Protein AF-A0A1A8KZ95-F1 (afdb_monomer)

Nearest PDB structures (foldseek):
  7ctp-assembly1_A  TM=8.670E-01  e=1.149E-12  Homo sapiens
  2rlo-assembly1_A  TM=6.764E-01  e=8.552E-06  Homo sapiens
  2x18-assembly1_A  TM=7.406E-01  e=5.792E-04  Homo sapiens
  6dlv-assembly1_f  TM=4.506E-01  e=4.126E-03  Homo sapiens
  2yf0-assembly1_A-2  TM=7.481E-01  e=2.961E-01  Homo sapiens

Radius of gyration: 21.59 Å; Cα contacts (8 Å, |Δi|>4): 259; chains: 1; bounding box: 51×49×50 Å

Foldseek 3Di:
DVVVVLCVLLVVLLVVLLVVLVVVVVCCVPDDPPDDDDPDDDDDDDDDQPAWLDWDFWFKDFPVVQPDGTATWIWTQTPVLKIFTANDPVCVVVPHHGPDIDQLAVKDKDFDPVVLVVVVCVLCVVPCPPPDDDGPCPPDDPQWTKMWIQDSPRGIMIITHRDPVSVVSVVVSNVVSHCCNHCVVVDDQPSSNVSSVSSVVVSCVVVVHD

Sequence (210 aa):
GLVEKTITSFSVFYRQQYSVTYLGHIRQEVEPKKEGRGLLLRHRPKYDADQVLYQGTVKVSCWDEQGKKCRERYVVLRKDYRVEIHDNMETFSHGAAAKLVLQPARGTVFTSEEESRAQLETNCAGILSGVKEDSFSVASSPDGFAVYLHLSYSGYTCFMFQKEEERDHFLSGLETCIRHCNLDPWKDPSHESQAYAQALHFYRQDKGCY

Structure (mmCIF, N/CA/C/O backbone):
data_AF-A0A1A8KZ95-F1
#
_entry.id   AF-A0A1A8KZ95-F1
#
loop_
_atom_site.group_PDB
_atom_site.id
_atom_site.type_symbol
_atom_site.label_atom_id
_atom_site.label_alt_id
_atom_site.label_comp_id
_atom_site.label_asym_id
_atom_site.label_entity_id
_atom_site.label_seq_id
_atom_site.pdbx_PDB_ins_code
_atom_site.Cartn_x
_atom_site.Cartn_y
_atom_site.Cartn_z
_atom_site.occupancy
_atom_site.B_iso_or_equiv
_atom_site.auth_seq_id
_atom_site.auth_comp_id
_atom_site.auth_asym_id
_atom_site.auth_atom_id
_atom_site.pdbx_PDB_model_num
ATOM 1 N N . GLY A 1 1 ? -8.891 11.166 -24.414 1.00 82.56 1 GLY A N 1
ATOM 2 C CA . GLY A 1 1 ? -8.984 12.021 -23.191 1.00 82.56 1 GLY A CA 1
ATOM 3 C C . GLY A 1 1 ? -7.609 12.352 -22.608 1.00 82.56 1 GLY A C 1
ATOM 4 O O . GLY A 1 1 ? -6.619 11.899 -23.167 1.00 82.56 1 GLY A O 1
ATOM 5 N N . LEU A 1 2 ? -7.507 13.125 -21.510 1.00 88.31 2 LEU A N 1
ATOM 6 C CA . LEU A 1 2 ? -6.209 13.441 -20.863 1.00 88.31 2 LEU A CA 1
ATOM 7 C C . LEU A 1 2 ? -5.454 12.164 -20.455 1.00 88.31 2 LEU A C 1
ATOM 9 O O . LEU A 1 2 ? -4.283 12.017 -20.779 1.00 88.31 2 LEU A O 1
ATOM 13 N N . VAL A 1 3 ? -6.160 11.209 -19.840 1.00 89.69 3 VAL A N 1
ATOM 14 C CA . VAL A 1 3 ? -5.620 9.897 -19.440 1.00 89.69 3 VAL A CA 1
ATOM 15 C C . VAL A 1 3 ? -5.019 9.148 -20.630 1.00 89.69 3 VAL A C 1
ATOM 17 O O . VAL A 1 3 ? -3.880 8.706 -20.583 1.00 89.69 3 VAL A O 1
ATOM 20 N N . GLU A 1 4 ? -5.757 9.061 -21.732 1.00 92.38 4 GLU A N 1
ATOM 21 C CA . GLU A 1 4 ? -5.323 8.375 -22.952 1.00 92.38 4 GLU A CA 1
ATOM 22 C C . GLU A 1 4 ? -4.088 9.027 -23.589 1.00 92.38 4 GLU A C 1
ATOM 24 O O . GLU A 1 4 ? -3.171 8.327 -24.016 1.00 92.38 4 GLU A O 1
ATOM 29 N N . LYS A 1 5 ? -4.015 10.366 -23.597 1.00 93.25 5 LYS A N 1
ATOM 30 C CA . LYS A 1 5 ? -2.827 11.099 -24.061 1.00 93.25 5 LYS A CA 1
ATOM 31 C C . LYS A 1 5 ? -1.612 10.800 -23.181 1.00 93.25 5 LYS A C 1
ATOM 33 O O . LYS A 1 5 ? -0.539 10.528 -23.713 1.00 93.25 5 LYS A O 1
ATOM 38 N N . THR A 1 6 ? -1.789 10.798 -21.858 1.00 92.69 6 THR A N 1
ATOM 39 C CA . THR A 1 6 ? -0.736 10.448 -20.893 1.00 92.69 6 THR A CA 1
ATOM 40 C C . THR A 1 6 ? -0.252 9.014 -21.093 1.00 92.69 6 THR A C 1
ATOM 42 O O . THR A 1 6 ? 0.951 8.791 -21.199 1.00 92.69 6 THR A O 1
ATOM 45 N N . ILE A 1 7 ? -1.169 8.049 -21.224 1.00 93.81 7 ILE A N 1
ATOM 46 C CA . ILE A 1 7 ? -0.834 6.639 -21.479 1.00 93.81 7 ILE A CA 1
ATOM 47 C C . ILE A 1 7 ? -0.095 6.493 -22.813 1.00 93.8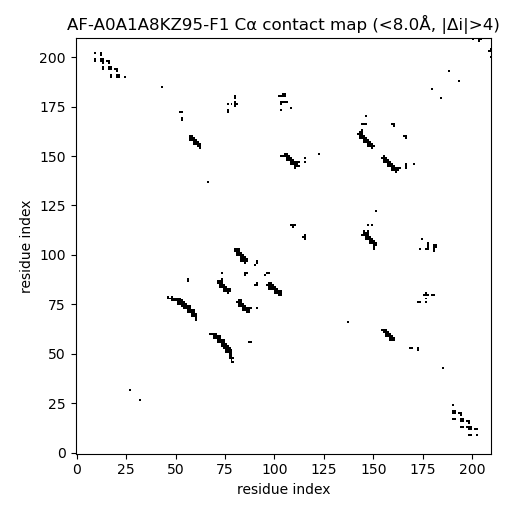1 7 ILE A C 1
ATOM 49 O O . ILE A 1 7 ? 0.927 5.815 -22.878 1.00 93.81 7 ILE A O 1
ATOM 53 N N . THR A 1 8 ? -0.566 7.161 -23.868 1.00 95.12 8 THR A N 1
ATOM 54 C CA . THR A 1 8 ? 0.065 7.107 -25.194 1.00 95.12 8 THR A CA 1
ATOM 55 C C . THR A 1 8 ? 1.481 7.679 -25.151 1.00 95.12 8 THR A C 1
ATOM 57 O O . THR A 1 8 ? 2.409 7.043 -25.648 1.00 95.12 8 THR A O 1
ATOM 60 N N . SER A 1 9 ? 1.676 8.829 -24.500 1.00 94.69 9 SER A N 1
ATOM 61 C CA . SER A 1 9 ? 2.998 9.443 -24.332 1.00 94.69 9 SER A CA 1
ATOM 62 C C . SER A 1 9 ? 3.940 8.557 -23.512 1.00 94.69 9 SER A C 1
ATOM 64 O O . SER A 1 9 ? 5.067 8.313 -23.938 1.00 94.69 9 SER A O 1
ATOM 66 N N . PHE A 1 10 ? 3.467 7.999 -22.394 1.00 96.50 10 PHE A N 1
ATOM 67 C CA . PHE A 1 10 ? 4.233 7.061 -21.571 1.00 96.50 10 PHE A CA 1
ATOM 68 C C . PHE A 1 10 ? 4.605 5.778 -22.333 1.00 96.50 10 PHE A C 1
ATOM 70 O O . PHE A 1 10 ? 5.716 5.265 -22.187 1.00 96.50 10 PHE A O 1
ATOM 77 N N . SER A 1 11 ? 3.709 5.273 -23.188 1.00 95.38 11 SER A N 1
ATOM 78 C CA . SER A 1 11 ? 3.917 4.017 -23.922 1.00 95.38 11 SER A CA 1
ATOM 79 C C . SER A 1 11 ? 5.157 4.033 -24.821 1.00 95.38 11 SER A C 1
ATOM 81 O O . SER A 1 11 ? 5.768 2.985 -25.029 1.00 95.38 11 SER A O 1
ATOM 83 N N . VAL A 1 12 ? 5.567 5.209 -25.313 1.00 95.94 12 VAL A N 1
ATOM 84 C CA . VAL A 1 12 ? 6.791 5.378 -26.110 1.00 95.94 12 VAL A CA 1
ATOM 85 C C . VAL A 1 12 ? 8.022 5.023 -25.277 1.00 95.94 12 VAL A C 1
ATOM 87 O O . VAL A 1 12 ? 8.826 4.192 -25.702 1.00 95.94 12 VAL A O 1
ATOM 90 N N . PHE A 1 13 ? 8.126 5.575 -24.064 1.00 96.38 13 PHE A N 1
ATOM 91 C CA . PHE A 1 13 ? 9.205 5.262 -23.125 1.00 96.38 13 PHE A CA 1
ATOM 92 C C . PHE A 1 13 ? 9.174 3.786 -22.727 1.00 96.38 13 PHE A C 1
ATOM 94 O O . PHE A 1 13 ? 10.208 3.121 -22.743 1.00 96.38 13 PHE A O 1
ATOM 101 N N . TYR A 1 14 ? 7.986 3.244 -22.439 1.00 96.81 14 TYR A N 1
ATOM 102 C CA . TYR A 1 14 ? 7.844 1.838 -22.062 1.00 96.81 14 TYR A CA 1
ATOM 103 C C . TYR A 1 14 ? 8.331 0.884 -23.155 1.00 96.81 14 TYR A C 1
ATOM 105 O O . TYR A 1 14 ? 9.132 -0.000 -22.872 1.00 96.81 14 TYR A O 1
ATOM 113 N N . ARG A 1 15 ? 7.919 1.079 -24.414 1.00 95.31 15 ARG A N 1
ATOM 114 C CA . ARG A 1 15 ? 8.344 0.224 -25.541 1.00 95.31 15 ARG A CA 1
ATOM 115 C C . ARG A 1 15 ? 9.860 0.243 -25.751 1.00 95.31 15 ARG A C 1
ATOM 117 O O . ARG A 1 15 ? 10.453 -0.797 -26.043 1.00 95.31 15 ARG A O 1
ATOM 124 N N . GLN A 1 16 ? 10.487 1.407 -25.577 1.00 95.12 16 GLN A N 1
ATOM 125 C CA . GLN A 1 16 ? 11.943 1.542 -25.652 1.00 95.12 16 GLN A CA 1
ATOM 126 C C . GLN A 1 16 ? 12.631 0.765 -24.519 1.00 95.12 16 GLN A C 1
ATOM 128 O O . GLN A 1 16 ? 13.501 -0.062 -24.790 1.00 95.12 16 GLN A O 1
ATOM 133 N N . GLN A 1 17 ? 12.203 0.962 -23.267 1.00 96.25 17 GLN A N 1
ATOM 134 C CA . GLN A 1 17 ? 12.810 0.288 -22.111 1.00 96.25 17 GLN A CA 1
ATOM 135 C C . GLN A 1 17 ? 12.509 -1.213 -22.061 1.00 96.25 17 GLN A C 1
ATOM 137 O O . GLN A 1 17 ? 13.342 -1.991 -21.598 1.00 96.25 17 GLN A O 1
ATOM 142 N N . TYR A 1 18 ? 11.366 -1.650 -22.595 1.00 96.06 18 TYR A N 1
ATOM 143 C CA . TYR A 1 18 ? 11.025 -3.068 -22.703 1.00 96.06 18 TYR A CA 1
ATOM 144 C C . TYR A 1 18 ? 12.082 -3.828 -23.501 1.00 96.06 18 TYR A C 1
ATOM 146 O O . TYR A 1 18 ? 12.581 -4.855 -23.056 1.00 96.06 18 TYR A O 1
ATOM 154 N N . SER A 1 19 ? 12.487 -3.289 -24.653 1.00 93.81 19 SER A N 1
ATOM 155 C CA . SER A 1 19 ? 13.490 -3.930 -25.512 1.00 93.81 19 SER A CA 1
ATOM 156 C C . SER A 1 19 ? 14.854 -4.041 -24.816 1.00 93.81 19 SER A C 1
ATOM 158 O O . SER A 1 19 ? 15.516 -5.074 -24.901 1.00 93.81 19 SER A O 1
ATOM 160 N N . VAL A 1 20 ? 15.259 -2.991 -24.091 1.00 94.50 20 VAL A N 1
ATOM 161 C CA . VAL A 1 20 ? 16.539 -2.933 -23.363 1.00 94.50 20 VAL A CA 1
ATOM 162 C C . VAL A 1 20 ? 16.567 -3.933 -22.207 1.00 94.50 20 VAL A C 1
ATOM 164 O O . VAL A 1 20 ? 17.503 -4.725 -22.088 1.00 94.50 20 VAL A O 1
ATOM 167 N N . THR A 1 21 ? 15.533 -3.922 -21.370 1.00 94.06 21 THR A N 1
ATOM 168 C CA . THR A 1 21 ? 15.426 -4.811 -20.204 1.00 94.06 21 THR A CA 1
ATOM 169 C C . THR A 1 21 ? 15.236 -6.266 -20.608 1.00 94.06 21 THR A C 1
ATOM 171 O O . THR A 1 21 ? 15.843 -7.139 -19.994 1.00 94.06 21 THR A O 1
ATOM 174 N N . TYR A 1 22 ? 14.481 -6.543 -21.674 1.00 94.00 22 TYR A N 1
ATOM 175 C CA . TYR A 1 22 ? 14.324 -7.892 -22.212 1.00 94.00 22 TYR A CA 1
ATOM 176 C C . TYR A 1 22 ? 15.651 -8.462 -22.729 1.00 94.00 22 TYR A C 1
ATOM 178 O O . TYR A 1 22 ? 16.014 -9.588 -22.395 1.00 94.00 22 TYR A O 1
ATOM 186 N N . LEU A 1 23 ? 16.434 -7.672 -23.474 1.00 92.81 23 LEU A N 1
ATOM 187 C CA . LEU A 1 23 ? 17.771 -8.093 -23.900 1.00 92.81 23 LEU A CA 1
ATOM 188 C C . LEU A 1 23 ? 18.700 -8.329 -22.698 1.00 92.81 23 LEU A C 1
ATOM 190 O O . LEU A 1 23 ? 19.461 -9.295 -22.689 1.00 92.81 23 LEU A O 1
ATOM 194 N N . GLY A 1 24 ? 18.639 -7.458 -21.686 1.00 90.25 24 GLY A N 1
ATOM 195 C CA . GLY A 1 24 ? 19.382 -7.624 -20.436 1.00 90.25 24 GLY A CA 1
ATOM 196 C C . GLY A 1 24 ? 19.008 -8.910 -19.698 1.00 90.25 24 GLY A C 1
ATOM 197 O O . GLY A 1 24 ? 19.893 -9.635 -19.250 1.00 90.25 24 GLY A O 1
ATOM 198 N N . HIS A 1 25 ? 17.716 -9.229 -19.644 1.00 90.12 25 HIS A N 1
ATOM 199 C CA . HIS A 1 25 ? 17.197 -10.465 -19.070 1.00 90.12 25 HIS A CA 1
ATOM 200 C C . HIS A 1 25 ? 17.727 -11.702 -19.808 1.00 90.12 25 HIS A C 1
ATOM 202 O O . HIS A 1 25 ? 18.318 -12.564 -19.162 1.00 90.12 25 HIS A O 1
ATOM 208 N N . ILE A 1 26 ? 17.651 -11.742 -21.146 1.00 91.06 26 ILE A N 1
ATOM 209 C CA . ILE A 1 26 ? 18.223 -12.842 -21.947 1.00 91.06 26 ILE A CA 1
ATOM 210 C C . ILE A 1 26 ? 19.722 -13.000 -21.669 1.00 91.06 26 ILE A C 1
ATOM 212 O O . ILE A 1 26 ? 20.205 -14.113 -21.470 1.00 91.06 26 ILE A O 1
ATOM 216 N N . ARG A 1 27 ? 20.482 -11.897 -21.623 1.00 88.12 27 ARG A N 1
ATOM 217 C CA . ARG A 1 27 ? 21.921 -11.957 -21.317 1.00 88.12 27 ARG A CA 1
ATOM 218 C C . ARG A 1 27 ? 22.189 -12.561 -19.940 1.00 88.12 27 ARG A C 1
ATOM 220 O O . ARG A 1 27 ? 23.088 -13.381 -19.826 1.00 88.12 27 ARG A O 1
ATOM 227 N N . GLN A 1 28 ? 21.410 -12.204 -18.919 1.00 85.19 28 GLN A N 1
ATOM 228 C CA . GLN A 1 28 ? 21.550 -12.772 -17.572 1.00 85.19 28 GLN A CA 1
ATOM 229 C C . GLN A 1 28 ? 21.188 -14.262 -17.490 1.00 85.19 28 GLN A C 1
ATOM 231 O O . GLN A 1 28 ? 21.688 -14.950 -16.600 1.00 85.19 28 GLN A O 1
ATOM 236 N N . GLU A 1 29 ? 20.310 -14.751 -18.367 1.00 84.50 29 GLU A N 1
ATOM 237 C CA . GLU A 1 29 ? 19.972 -16.176 -18.450 1.00 84.50 29 GLU A CA 1
ATOM 238 C C . GLU A 1 29 ? 21.041 -16.993 -19.185 1.00 84.50 29 GLU A C 1
ATOM 240 O O . GLU A 1 29 ? 21.303 -18.136 -18.811 1.00 84.50 29 GLU A O 1
ATOM 245 N N . VAL A 1 30 ? 21.659 -16.414 -20.219 1.00 86.19 30 VAL A N 1
ATOM 246 C CA . VAL A 1 30 ? 22.630 -17.101 -21.087 1.00 86.19 30 VAL A CA 1
ATOM 247 C C . VAL A 1 30 ? 24.062 -17.002 -20.553 1.00 86.19 30 VAL A C 1
ATOM 249 O O . VAL A 1 30 ? 24.839 -17.949 -20.687 1.00 86.19 30 VAL A O 1
ATOM 252 N N . GLU A 1 31 ? 24.441 -15.872 -19.956 1.00 83.25 31 GLU A N 1
ATOM 253 C CA . GLU A 1 31 ? 25.777 -15.671 -19.397 1.00 83.25 31 GLU A CA 1
ATOM 254 C C . GLU A 1 31 ? 25.876 -16.235 -17.968 1.00 83.25 31 GLU A C 1
ATOM 256 O O . GLU A 1 31 ? 24.951 -16.093 -17.164 1.00 83.25 31 GLU A O 1
ATOM 261 N N . PRO A 1 32 ? 27.015 -16.844 -17.587 1.00 70.25 32 PRO A N 1
ATOM 262 C CA . PRO A 1 32 ? 27.217 -17.295 -16.218 1.00 70.25 32 PRO A CA 1
ATOM 263 C C . PRO A 1 32 ? 27.155 -16.100 -15.258 1.00 70.25 32 PRO A C 1
ATOM 265 O O . PRO A 1 32 ? 27.909 -15.134 -15.402 1.00 70.25 32 PRO A O 1
ATOM 268 N N . 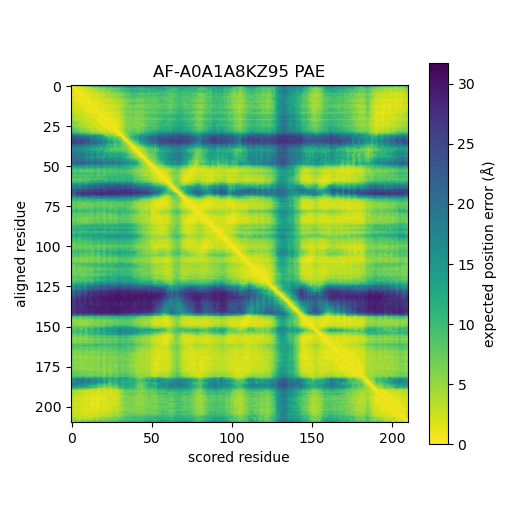LYS A 1 33 ? 26.264 -16.171 -14.256 1.00 66.44 33 LYS A N 1
ATOM 269 C CA . LYS A 1 33 ? 26.122 -15.127 -13.229 1.00 66.44 33 LYS A CA 1
ATOM 270 C C . LYS A 1 33 ? 27.481 -14.846 -12.582 1.00 66.44 33 LYS A C 1
ATOM 272 O O . LYS A 1 33 ? 28.052 -15.714 -11.926 1.00 66.44 33 LYS A O 1
ATOM 277 N N . LYS A 1 34 ? 27.985 -13.620 -12.767 1.00 61.09 34 LYS A N 1
ATOM 278 C CA . LYS A 1 34 ? 29.237 -13.140 -12.152 1.00 61.09 34 LYS A CA 1
ATOM 279 C C . LYS A 1 34 ? 29.107 -12.952 -10.638 1.00 61.09 34 LYS A C 1
ATOM 281 O O . LYS A 1 34 ? 30.107 -12.987 -9.929 1.00 61.09 34 LYS A O 1
ATOM 286 N N . GLU A 1 35 ? 27.885 -12.763 -10.146 1.00 65.00 35 GLU A N 1
ATOM 287 C CA . GLU A 1 35 ? 27.577 -12.689 -8.720 1.00 65.00 35 GLU A CA 1
ATOM 288 C C . GLU A 1 35 ? 27.554 -14.098 -8.120 1.0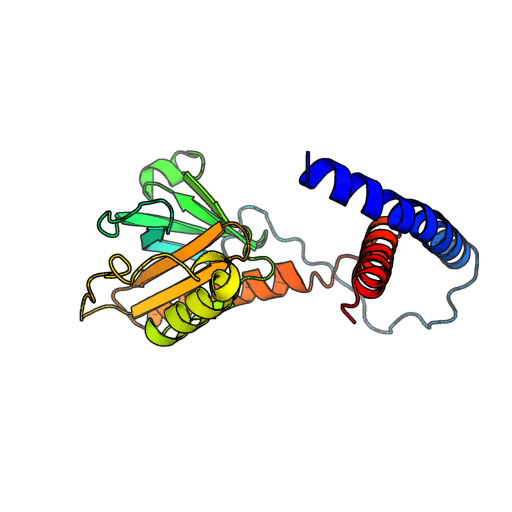0 65.00 35 GLU A C 1
ATOM 290 O O . GLU A 1 35 ? 26.787 -14.967 -8.543 1.00 65.00 35 GLU A O 1
ATOM 295 N N . GLY A 1 36 ? 28.423 -14.332 -7.134 1.00 61.50 36 GLY A N 1
ATOM 296 C CA . GLY A 1 36 ? 28.479 -15.597 -6.410 1.00 61.50 36 GLY A CA 1
ATOM 297 C C . GLY A 1 36 ? 27.121 -15.950 -5.799 1.00 61.50 36 GLY A C 1
ATOM 298 O O . GLY A 1 36 ? 26.392 -15.084 -5.313 1.00 61.50 36 GLY A O 1
ATOM 299 N N . ARG A 1 37 ? 26.768 -17.241 -5.803 1.00 68.44 37 ARG A N 1
ATOM 300 C CA . ARG A 1 37 ? 25.591 -17.714 -5.065 1.00 68.44 37 ARG A CA 1
ATOM 301 C C . ARG A 1 37 ? 25.786 -17.391 -3.583 1.00 68.44 37 ARG A C 1
ATOM 303 O O . ARG A 1 37 ? 26.807 -17.755 -3.007 1.00 68.44 37 ARG A O 1
ATOM 310 N N . GLY A 1 38 ? 24.812 -16.708 -2.980 1.00 70.75 38 GLY A N 1
ATOM 311 C CA . GLY A 1 38 ? 24.810 -16.472 -1.538 1.00 70.75 38 GLY A CA 1
ATOM 312 C C . GLY A 1 38 ? 24.918 -17.793 -0.771 1.00 70.75 38 GLY A C 1
ATOM 313 O O . GLY A 1 38 ? 24.371 -18.807 -1.199 1.00 70.75 38 GLY A O 1
ATOM 314 N N . LEU A 1 39 ? 25.630 -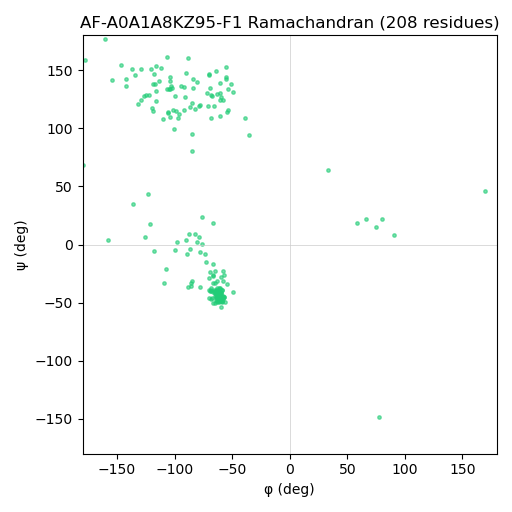17.780 0.358 1.00 81.06 39 LEU A N 1
ATOM 315 C CA . LEU A 1 39 ? 25.870 -18.978 1.176 1.00 81.06 39 LEU A CA 1
ATOM 316 C C . LEU A 1 39 ? 24.624 -19.438 1.953 1.00 81.06 39 LEU A C 1
ATOM 318 O O . LEU A 1 39 ? 24.585 -20.558 2.452 1.00 81.06 39 LEU A O 1
ATOM 322 N N . LEU A 1 40 ? 23.609 -18.576 2.060 1.00 83.81 40 LEU A N 1
ATOM 323 C CA . LEU A 1 40 ? 22.354 -18.867 2.746 1.00 83.81 40 LEU A CA 1
ATOM 324 C C . LEU A 1 40 ? 21.300 -19.380 1.766 1.00 83.81 40 LEU A C 1
ATOM 326 O O . LEU A 1 40 ? 21.083 -18.805 0.696 1.00 83.81 40 LEU A O 1
ATOM 330 N N . LEU A 1 41 ? 20.588 -20.429 2.175 1.00 80.69 41 LEU A N 1
ATOM 331 C CA . LEU A 1 41 ? 19.421 -20.916 1.452 1.00 80.69 41 LEU A CA 1
ATOM 332 C C . LEU A 1 41 ? 18.292 -19.886 1.542 1.00 80.69 41 LEU A C 1
ATOM 334 O O . LEU A 1 41 ? 17.901 -19.459 2.628 1.00 80.69 41 LEU A O 1
ATOM 338 N N . ARG A 1 42 ? 17.738 -19.504 0.390 1.00 76.25 42 ARG A N 1
ATOM 339 C CA . ARG A 1 42 ? 16.529 -18.680 0.327 1.00 76.25 42 ARG A CA 1
ATOM 340 C C . ARG A 1 42 ? 15.314 -19.587 0.495 1.00 76.25 42 ARG A C 1
ATOM 342 O O . ARG A 1 42 ? 15.062 -20.438 -0.353 1.00 76.25 42 ARG A O 1
ATOM 349 N N . HIS A 1 43 ? 14.555 -19.394 1.569 1.00 74.69 43 HIS A N 1
ATOM 350 C CA . HIS A 1 43 ? 13.280 -20.075 1.780 1.00 74.69 43 HIS A CA 1
ATOM 351 C C . HIS A 1 43 ? 12.140 -19.068 1.658 1.00 74.69 43 HIS A C 1
ATOM 353 O O . HIS A 1 43 ? 11.944 -18.248 2.555 1.00 74.69 43 HIS A O 1
ATOM 359 N N . ARG A 1 44 ? 11.372 -19.150 0.564 1.00 71.88 44 ARG A N 1
ATOM 360 C CA . ARG A 1 44 ? 10.134 -18.379 0.432 1.00 71.88 44 ARG A CA 1
ATOM 361 C C . ARG A 1 44 ? 9.097 -18.966 1.395 1.00 71.88 44 ARG A C 1
ATOM 363 O O . ARG A 1 44 ? 8.747 -20.138 1.240 1.00 71.88 44 ARG A O 1
ATOM 370 N N . PRO A 1 45 ? 8.590 -18.195 2.367 1.00 72.12 45 PRO A N 1
ATOM 371 C CA . PRO A 1 45 ? 7.544 -18.679 3.249 1.00 72.12 45 PRO A CA 1
ATOM 372 C C . PRO A 1 45 ? 6.301 -19.038 2.429 1.00 72.12 45 PRO A C 1
ATOM 374 O O . PRO A 1 45 ? 5.841 -18.244 1.607 1.00 72.12 45 PRO A O 1
ATOM 377 N N . LYS A 1 46 ? 5.755 -20.236 2.647 1.00 71.56 46 LYS A N 1
ATOM 378 C CA . LYS A 1 46 ? 4.423 -20.596 2.159 1.00 71.56 46 LYS A CA 1
ATOM 379 C C . LYS A 1 46 ? 3.426 -20.103 3.198 1.00 71.56 46 LYS A C 1
ATOM 381 O O . LYS A 1 46 ? 3.238 -20.755 4.220 1.00 71.56 46 LYS A O 1
ATOM 386 N N . TYR A 1 47 ? 2.876 -18.915 2.985 1.00 70.62 47 TYR A N 1
ATOM 387 C CA . TYR A 1 47 ? 1.757 -18.446 3.792 1.00 70.62 47 TYR A CA 1
ATOM 388 C C . TYR A 1 47 ? 0.471 -19.016 3.214 1.00 70.62 47 TYR A C 1
ATOM 390 O O . TYR A 1 47 ? 0.280 -18.993 1.998 1.00 70.62 47 TYR A O 1
ATOM 398 N N . ASP A 1 48 ? -0.385 -19.530 4.088 1.00 73.69 48 ASP A N 1
ATOM 399 C CA . ASP A 1 48 ? -1.757 -19.816 3.707 1.00 73.69 48 ASP A CA 1
ATOM 400 C C . ASP A 1 48 ? -2.485 -18.483 3.483 1.00 73.69 48 ASP A C 1
ATOM 402 O O . ASP A 1 48 ? -2.316 -17.549 4.275 1.00 73.69 48 ASP A O 1
ATOM 406 N N . ALA A 1 49 ? -3.253 -18.370 2.399 1.00 65.75 49 ALA A N 1
ATOM 407 C CA . ALA A 1 49 ? -3.976 -17.139 2.066 1.00 65.75 49 ALA A CA 1
ATOM 408 C C . ALA A 1 49 ? -5.062 -16.818 3.109 1.00 65.75 49 ALA A C 1
ATOM 410 O O . ALA A 1 49 ? -5.440 -15.659 3.292 1.00 65.75 49 ALA A O 1
ATOM 411 N N . ASP A 1 50 ? -5.508 -17.843 3.835 1.00 73.50 50 ASP A N 1
ATOM 412 C CA . ASP A 1 50 ? -6.470 -17.725 4.926 1.00 73.50 50 ASP A CA 1
ATOM 413 C C . ASP A 1 50 ? -5.823 -17.400 6.275 1.00 73.50 50 ASP A C 1
ATOM 415 O O . ASP A 1 50 ? -6.524 -17.163 7.258 1.00 73.50 50 ASP A O 1
ATOM 419 N N . GLN A 1 51 ? -4.488 -17.331 6.348 1.00 85.25 51 GLN A N 1
ATOM 420 C CA . GLN A 1 51 ? -3.831 -16.904 7.573 1.00 85.25 51 GLN A CA 1
ATOM 421 C C . GLN A 1 51 ? -4.035 -15.400 7.790 1.00 85.25 51 GLN A C 1
ATOM 423 O O . GLN A 1 51 ? -3.772 -14.567 6.920 1.00 85.25 51 GLN A O 1
ATOM 428 N N . VAL A 1 52 ? -4.458 -15.056 9.000 1.00 91.00 52 VAL A N 1
ATOM 429 C CA . VAL A 1 52 ? -4.784 -13.691 9.408 1.00 91.00 52 VAL A CA 1
ATOM 430 C C . VAL A 1 52 ? -3.650 -13.113 10.262 1.00 91.00 52 VAL A C 1
ATOM 432 O O . VAL A 1 52 ? -3.101 -13.796 11.126 1.00 91.00 52 VAL A O 1
ATOM 435 N N . LEU A 1 53 ? -3.275 -11.861 9.996 1.00 91.19 53 LEU A N 1
ATOM 436 C CA . LEU A 1 53 ? -2.346 -11.056 10.799 1.00 91.19 53 LEU A CA 1
ATOM 437 C C . LEU A 1 53 ? -3.067 -10.336 11.942 1.00 91.19 53 LEU A C 1
ATOM 439 O O . LEU A 1 53 ? -2.508 -10.183 13.019 1.00 91.19 53 LEU A O 1
ATOM 443 N N . TYR A 1 54 ? -4.302 -9.905 11.697 1.00 94.94 54 TYR A N 1
ATOM 444 C CA . TYR A 1 54 ? -5.171 -9.250 12.669 1.00 94.94 54 TYR A CA 1
ATOM 445 C C . TYR A 1 54 ? -6.631 -9.464 12.271 1.00 94.94 54 TYR A C 1
ATOM 447 O O . TYR A 1 54 ? -6.960 -9.372 11.090 1.00 94.94 54 TYR A O 1
ATOM 455 N N . GLN A 1 55 ? -7.513 -9.675 13.243 1.00 95.06 55 GLN A N 1
ATOM 456 C CA . GLN A 1 55 ? -8.957 -9.585 13.041 1.00 95.06 55 GLN A CA 1
ATOM 457 C C . GLN A 1 55 ? -9.622 -8.968 14.265 1.00 95.06 55 GLN A C 1
ATOM 459 O O . GLN A 1 55 ? -9.234 -9.265 15.396 1.00 95.06 55 GLN A O 1
ATOM 464 N N . GLY A 1 56 ? -10.637 -8.139 14.049 1.00 94.56 56 GLY A N 1
ATOM 465 C CA . GLY A 1 56 ? -11.347 -7.496 15.146 1.00 94.56 56 GLY A CA 1
ATOM 466 C C . GLY A 1 56 ? -12.509 -6.634 14.685 1.00 94.56 56 GLY A C 1
ATOM 467 O O . GLY A 1 56 ? -12.573 -6.198 13.535 1.00 94.56 56 GLY A O 1
ATOM 468 N N . THR A 1 57 ? -13.431 -6.383 15.608 1.00 94.25 57 THR A N 1
ATOM 469 C CA . THR A 1 57 ? -14.523 -5.436 15.402 1.00 94.25 57 THR A CA 1
ATOM 470 C C . THR A 1 57 ? -14.044 -4.038 15.782 1.00 94.25 57 THR A C 1
ATOM 472 O O . THR A 1 57 ? -13.656 -3.801 16.922 1.00 94.25 57 THR A O 1
ATOM 475 N N . VAL A 1 58 ? -14.043 -3.117 14.819 1.00 92.56 58 VAL A N 1
ATOM 476 C CA . VAL A 1 58 ? -13.457 -1.775 14.943 1.00 92.56 58 VAL A CA 1
ATOM 477 C C . VAL A 1 58 ? -14.436 -0.744 14.391 1.00 92.56 58 VAL A C 1
ATOM 479 O O . VAL A 1 58 ? -15.160 -1.008 13.427 1.00 92.56 58 VAL A O 1
ATOM 482 N N . LYS A 1 59 ? -14.472 0.459 14.973 1.00 91.38 59 LYS A N 1
ATOM 483 C CA . LYS A 1 59 ? -15.237 1.568 14.389 1.00 91.38 59 LYS A CA 1
ATOM 484 C C . LYS A 1 59 ? -14.444 2.166 13.232 1.00 91.38 59 LYS A C 1
ATOM 486 O O . LYS A 1 59 ? -13.351 2.679 13.439 1.00 91.38 59 LYS A O 1
ATOM 491 N N . VAL A 1 60 ? -15.005 2.126 12.030 1.00 89.19 60 VAL A N 1
ATOM 492 C CA . VAL A 1 60 ? -14.360 2.592 10.799 1.00 89.19 60 VAL A CA 1
ATOM 493 C C . VAL A 1 60 ? -15.135 3.762 10.203 1.00 89.19 60 VAL A C 1
ATOM 495 O O . VAL A 1 60 ? -16.371 3.744 10.145 1.00 89.19 60 VAL A O 1
ATOM 498 N N . SER A 1 61 ? -14.405 4.766 9.727 1.00 85.94 61 SER A N 1
ATOM 499 C CA . SER A 1 61 ? -14.916 5.815 8.845 1.00 85.94 61 SER A CA 1
ATOM 500 C C . SER A 1 61 ? -14.050 5.916 7.589 1.00 85.94 61 SER A C 1
ATOM 502 O O . SER A 1 61 ? -12.825 6.016 7.649 1.00 85.94 61 SER A O 1
ATOM 504 N N . CYS A 1 62 ? -14.698 5.858 6.427 1.00 77.00 62 CYS A N 1
ATOM 505 C CA . CYS A 1 62 ? -14.049 6.021 5.129 1.00 77.00 62 CYS A CA 1
ATOM 506 C C . CYS A 1 62 ? -14.363 7.412 4.579 1.00 77.00 62 CYS A C 1
ATOM 508 O O . CYS A 1 62 ? -15.487 7.892 4.734 1.00 77.00 62 CYS A O 1
ATOM 510 N N . TRP A 1 63 ? -13.399 8.021 3.888 1.00 66.25 63 TRP A N 1
ATOM 511 C CA . TRP A 1 63 ? -13.559 9.321 3.228 1.00 66.25 63 TRP A CA 1
ATOM 512 C C . TRP A 1 63 ? -14.826 9.429 2.355 1.00 66.25 63 TRP A C 1
ATOM 514 O O . TRP A 1 63 ? -15.529 10.434 2.407 1.00 66.25 63 TRP A O 1
ATOM 524 N N . ASP A 1 64 ? -15.164 8.368 1.614 1.00 60.03 64 ASP A N 1
ATOM 525 C CA . ASP A 1 64 ? -16.338 8.310 0.724 1.00 60.03 64 ASP A CA 1
ATOM 526 C C . ASP A 1 64 ? -17.690 8.350 1.472 1.00 60.03 64 ASP A C 1
ATOM 528 O O . ASP A 1 64 ? -18.729 8.667 0.901 1.00 60.03 64 ASP A O 1
ATOM 532 N N . GLU A 1 65 ? -17.718 8.084 2.786 1.00 60.12 65 GLU A N 1
ATOM 533 C CA . GLU A 1 65 ? -18.967 8.118 3.563 1.00 60.12 65 GLU A CA 1
ATOM 534 C C . GLU A 1 65 ? -19.383 9.542 4.016 1.00 60.12 65 GLU A C 1
ATOM 536 O O . GLU A 1 65 ? -20.351 9.669 4.771 1.00 60.12 65 GLU A O 1
ATOM 541 N N . GLN A 1 66 ? -18.703 10.594 3.524 1.00 50.72 66 GLN A N 1
ATOM 542 C CA . GLN A 1 66 ? -19.134 12.005 3.427 1.00 50.72 66 GLN A CA 1
ATOM 543 C C . GLN A 1 66 ? -20.061 12.474 4.573 1.00 50.72 66 GLN A C 1
ATOM 545 O O . GLN A 1 66 ? -21.237 12.781 4.378 1.00 50.72 66 GLN A O 1
ATOM 550 N N . GLY A 1 67 ? -19.538 12.486 5.806 1.00 51.88 67 GLY A N 1
ATOM 551 C CA . GLY A 1 67 ? -20.247 13.002 6.988 1.00 51.88 67 GLY A CA 1
ATOM 552 C C . GLY A 1 67 ? -21.089 11.988 7.780 1.00 51.88 67 GLY A C 1
ATOM 553 O O . GLY A 1 67 ? -21.809 12.381 8.700 1.00 51.88 67 GLY A O 1
ATOM 554 N N . LYS A 1 68 ? -21.023 10.683 7.482 1.00 56.12 68 LYS A N 1
ATOM 555 C CA . LYS A 1 68 ? -21.673 9.644 8.305 1.00 56.12 68 LYS A CA 1
ATOM 556 C C . LYS A 1 68 ? -20.841 9.274 9.539 1.00 56.12 68 LYS A C 1
ATOM 558 O O . LYS A 1 68 ? -19.625 9.128 9.474 1.00 56.12 68 LYS A O 1
ATOM 563 N N . LYS A 1 69 ? -21.544 9.070 10.663 1.00 66.75 69 LYS A N 1
ATOM 564 C CA . LYS A 1 69 ? -21.005 8.549 11.934 1.00 66.75 69 LYS A CA 1
ATOM 565 C C . LYS A 1 69 ? -20.208 7.261 11.695 1.00 66.75 69 LYS A C 1
ATOM 567 O O . LYS A 1 69 ? -20.678 6.397 10.953 1.00 66.75 69 LYS A O 1
ATOM 572 N N . CYS A 1 70 ? -19.059 7.128 12.363 1.00 73.94 70 CYS A N 1
ATOM 573 C CA . CYS A 1 70 ? -18.225 5.927 12.323 1.00 73.94 70 CYS A CA 1
ATOM 574 C C . CYS A 1 70 ? -19.066 4.673 12.574 1.00 73.94 70 CYS A C 1
ATOM 576 O O . CYS A 1 70 ? -19.861 4.626 13.519 1.00 73.94 70 CYS A O 1
ATOM 578 N N . ARG A 1 71 ? -18.900 3.669 11.714 1.00 86.12 71 ARG A N 1
ATOM 579 C CA . ARG A 1 71 ? -19.674 2.428 11.763 1.00 86.12 71 ARG A CA 1
ATOM 580 C C . ARG A 1 71 ? -18.822 1.323 12.341 1.00 86.12 71 ARG A C 1
ATOM 582 O O . ARG A 1 71 ? -17.643 1.223 12.028 1.00 86.12 71 ARG A O 1
ATOM 589 N N . GLU A 1 72 ? -19.432 0.482 13.153 1.00 90.94 72 GLU A N 1
ATOM 590 C CA . GLU A 1 72 ? -18.794 -0.747 13.595 1.00 90.94 72 GLU A CA 1
ATOM 591 C C . GLU A 1 72 ? -18.661 -1.704 12.403 1.00 90.94 72 GLU A C 1
ATOM 593 O O . GLU A 1 72 ? -19.611 -1.890 11.640 1.00 90.94 72 GLU A O 1
ATOM 598 N N . ARG A 1 73 ? -17.449 -2.218 12.189 1.00 93.31 73 ARG A N 1
ATOM 599 C CA . ARG A 1 73 ? -17.069 -3.085 11.070 1.00 93.31 73 ARG A CA 1
ATOM 600 C C . ARG A 1 73 ? -16.194 -4.211 11.577 1.00 93.31 73 ARG A C 1
ATOM 602 O O . ARG A 1 73 ? -15.426 -4.018 12.515 1.00 93.31 73 ARG A O 1
ATOM 609 N N . TYR A 1 74 ? -16.250 -5.354 10.909 1.00 95.19 74 TYR A N 1
ATOM 610 C CA . TYR A 1 74 ? -15.290 -6.423 11.153 1.00 95.19 74 TYR A CA 1
ATOM 611 C C . TYR A 1 74 ? -14.114 -6.276 10.187 1.00 95.19 74 TYR A C 1
ATOM 613 O O . TYR A 1 74 ? -14.297 -6.325 8.971 1.00 95.19 74 TYR A O 1
ATOM 621 N N . VAL A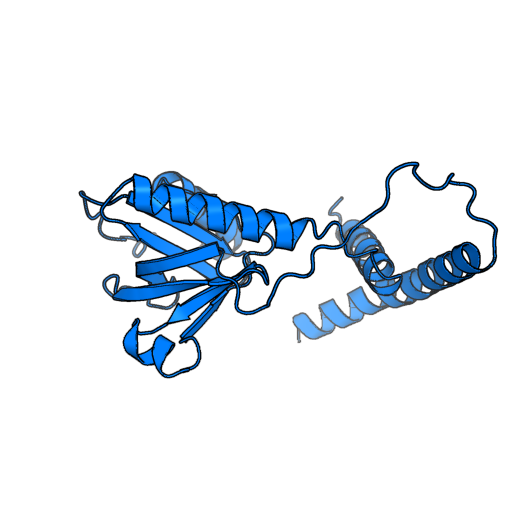 1 75 ? -12.921 -6.020 10.718 1.00 95.81 75 VAL A N 1
ATOM 622 C CA . VAL A 1 75 ? -11.708 -5.752 9.938 1.00 95.81 75 VAL A CA 1
ATOM 623 C C . VAL A 1 75 ? -10.782 -6.954 10.018 1.00 95.81 75 VAL A C 1
ATOM 625 O O . VAL A 1 75 ? -10.533 -7.465 11.109 1.00 95.81 75 VAL A O 1
ATOM 628 N N . VAL A 1 76 ? -10.250 -7.376 8.873 1.00 95.50 76 VAL A N 1
ATOM 629 C CA . VAL A 1 76 ? -9.323 -8.507 8.758 1.00 95.50 76 VAL A CA 1
ATOM 630 C C . VAL A 1 76 ? -8.095 -8.078 7.958 1.00 95.50 76 VAL A C 1
ATOM 632 O O . VAL A 1 76 ? -8.207 -7.619 6.825 1.00 95.50 76 VAL A O 1
ATOM 635 N N . LEU A 1 77 ? -6.909 -8.239 8.542 1.00 94.94 77 LEU A N 1
ATOM 636 C CA . LEU A 1 77 ? -5.627 -8.132 7.848 1.00 94.94 77 LEU A CA 1
ATOM 637 C C . LEU A 1 77 ? -5.177 -9.535 7.458 1.00 94.94 77 LEU A C 1
ATOM 639 O O . LEU A 1 77 ? -4.847 -10.341 8.329 1.00 94.94 77 LEU A O 1
ATOM 643 N N . ARG A 1 78 ? -5.154 -9.842 6.164 1.00 91.88 78 ARG A N 1
ATOM 644 C CA . ARG A 1 78 ? -4.733 -11.157 5.664 1.00 91.88 78 ARG A CA 1
ATOM 645 C C . ARG A 1 78 ? -3.225 -11.218 5.425 1.00 91.88 78 ARG A C 1
ATOM 647 O O . ARG A 1 78 ? -2.555 -10.198 5.272 1.00 91.88 78 ARG A O 1
ATOM 654 N N . LYS A 1 79 ? -2.668 -12.431 5.363 1.00 87.50 79 LYS A N 1
ATOM 655 C CA . LYS A 1 79 ? -1.246 -12.665 5.040 1.00 87.50 79 LYS A CA 1
ATOM 656 C C . LYS A 1 79 ? -0.871 -12.459 3.578 1.00 87.50 79 LYS A C 1
ATOM 658 O O . LYS A 1 79 ? 0.314 -12.419 3.264 1.00 87.50 79 LYS A O 1
ATOM 663 N N . ASP A 1 80 ? -1.852 -12.264 2.709 1.00 86.44 80 ASP A N 1
ATOM 664 C CA . ASP A 1 80 ? -1.643 -11.658 1.392 1.00 86.44 80 ASP A CA 1
ATOM 665 C C . ASP A 1 80 ? -1.511 -10.119 1.457 1.00 86.44 80 ASP A C 1
ATOM 667 O O . ASP A 1 80 ? -1.433 -9.457 0.422 1.00 86.44 80 ASP A O 1
ATOM 671 N N . TYR A 1 81 ? -1.463 -9.570 2.678 1.00 89.44 81 TYR A N 1
ATOM 672 C CA . TYR A 1 81 ? -1.248 -8.167 3.024 1.00 89.44 81 TYR A CA 1
ATOM 673 C C . TYR A 1 81 ? -2.367 -7.219 2.583 1.00 89.44 81 TYR A C 1
ATOM 675 O O . TYR A 1 81 ? -2.151 -6.010 2.472 1.00 89.44 81 TYR A O 1
ATOM 683 N N . ARG A 1 82 ? -3.574 -7.748 2.356 1.00 91.75 82 ARG A N 1
ATOM 684 C CA . ARG A 1 82 ? -4.783 -6.954 2.105 1.00 91.75 82 ARG A CA 1
ATOM 685 C C . ARG A 1 82 ? -5.514 -6.628 3.408 1.00 91.75 82 ARG A C 1
ATOM 687 O O . ARG A 1 82 ? -5.515 -7.420 4.351 1.00 91.75 82 ARG A O 1
ATOM 694 N N . VAL A 1 83 ? -6.161 -5.463 3.432 1.00 93.69 83 VAL A N 1
ATOM 695 C CA . VAL A 1 83 ? -7.078 -5.048 4.502 1.00 93.69 83 VAL A CA 1
ATOM 696 C C . VAL A 1 83 ? -8.502 -5.263 4.010 1.00 93.69 83 VAL A C 1
ATOM 698 O O . VAL A 1 83 ? -8.931 -4.614 3.058 1.00 93.69 83 VAL A O 1
ATOM 701 N N . GLU A 1 84 ? -9.243 -6.154 4.651 1.00 94.31 84 GLU A N 1
ATOM 702 C CA . GLU A 1 84 ? -10.651 -6.403 4.357 1.00 94.31 84 GLU A CA 1
ATOM 703 C C . GLU A 1 84 ? -11.536 -5.763 5.422 1.00 94.31 84 GLU A C 1
ATOM 705 O O . GLU A 1 84 ? -11.296 -5.908 6.620 1.00 94.31 84 GLU A O 1
ATOM 710 N N . ILE A 1 85 ? -12.579 -5.070 4.978 1.00 93.44 85 ILE A N 1
ATOM 711 C CA . ILE A 1 85 ? -13.582 -4.447 5.835 1.00 93.44 85 ILE A CA 1
ATOM 712 C C . ILE A 1 85 ? -14.924 -5.090 5.505 1.00 93.44 85 ILE A C 1
ATOM 714 O O . ILE A 1 85 ? -15.452 -4.940 4.401 1.00 93.44 85 ILE A O 1
ATOM 718 N N . HIS A 1 86 ? -15.476 -5.796 6.481 1.00 94.31 86 HIS A N 1
ATOM 719 C CA . HIS A 1 86 ? -16.739 -6.524 6.410 1.00 94.31 86 HIS A CA 1
ATOM 720 C C . HIS A 1 86 ? -17.831 -5.794 7.195 1.00 94.31 86 HIS A C 1
ATOM 722 O O . HIS A 1 86 ? -17.551 -4.929 8.032 1.00 94.31 86 HIS A O 1
ATOM 728 N N . ASP A 1 87 ? -19.096 -6.119 6.920 1.00 91.38 87 ASP A N 1
ATOM 729 C CA . ASP A 1 87 ? -20.223 -5.546 7.662 1.00 91.38 87 ASP A CA 1
ATOM 730 C C . ASP A 1 87 ? -20.170 -5.939 9.144 1.00 91.38 87 ASP A C 1
ATOM 732 O O . ASP A 1 87 ? -20.249 -5.065 10.004 1.00 91.38 87 ASP A O 1
ATOM 736 N N . ASN A 1 88 ? -19.979 -7.224 9.445 1.00 92.62 88 ASN A N 1
ATOM 737 C CA . ASN A 1 88 ? -19.846 -7.747 10.805 1.00 92.62 88 ASN A CA 1
ATOM 738 C C . ASN A 1 88 ? -19.163 -9.132 10.803 1.00 92.62 88 ASN A C 1
ATOM 740 O O . ASN A 1 88 ? -18.867 -9.692 9.749 1.00 92.62 88 ASN A O 1
ATOM 744 N N . MET A 1 89 ? -18.916 -9.687 11.992 1.00 93.44 89 MET A N 1
ATOM 745 C CA . MET A 1 89 ? -18.264 -10.993 12.149 1.00 93.44 89 MET A CA 1
ATOM 746 C C . MET A 1 89 ? -19.122 -12.163 11.634 1.00 93.44 89 MET A C 1
ATOM 748 O O . MET A 1 89 ? -18.577 -13.143 11.135 1.00 93.44 89 MET A O 1
ATOM 752 N N . GLU A 1 90 ? -20.449 -12.075 11.740 1.00 92.75 90 GLU A N 1
ATOM 753 C CA . GLU A 1 90 ? -21.374 -13.145 11.333 1.00 92.75 90 GLU A CA 1
ATOM 754 C C . GLU A 1 90 ? -21.389 -13.330 9.812 1.00 92.75 90 GLU A C 1
ATOM 756 O O . GLU A 1 90 ? -21.262 -14.435 9.295 1.00 92.75 90 GLU A O 1
ATOM 761 N N . THR A 1 91 ? -21.490 -12.232 9.066 1.00 90.75 91 THR A N 1
ATOM 762 C CA . THR A 1 91 ? -21.442 -12.266 7.598 1.00 90.75 91 THR A CA 1
ATOM 763 C C . THR A 1 91 ? -20.098 -12.791 7.107 1.00 90.75 91 THR A C 1
ATOM 765 O O . THR A 1 91 ? -20.062 -13.632 6.208 1.00 90.75 91 THR A O 1
ATOM 768 N N . PHE A 1 92 ? -19.003 -12.377 7.749 1.00 90.56 92 PHE A N 1
ATOM 769 C CA . PHE A 1 92 ? -17.672 -12.907 7.474 1.00 90.56 92 PHE A CA 1
ATOM 770 C C . PHE A 1 92 ? -17.583 -14.422 7.720 1.00 90.56 92 PHE A C 1
ATOM 772 O O . PHE A 1 92 ? -17.100 -15.149 6.853 1.00 90.56 92 PHE A O 1
ATOM 779 N N . SER A 1 93 ? -18.078 -14.923 8.859 1.00 90.31 93 SER A N 1
ATOM 780 C CA . SER A 1 93 ? -18.013 -16.357 9.186 1.00 90.31 93 SER A CA 1
ATOM 781 C C . SER A 1 93 ? -18.866 -17.223 8.254 1.00 90.31 93 SER A C 1
ATOM 783 O O . SER A 1 93 ? -18.530 -18.381 8.012 1.00 90.31 93 SER A O 1
ATOM 785 N N . HIS A 1 94 ? -19.921 -16.652 7.669 1.00 92.31 94 HIS A N 1
ATOM 786 C CA . HIS A 1 94 ? -20.719 -17.277 6.613 1.00 92.31 94 HIS A CA 1
ATOM 787 C C . HIS A 1 94 ? -20.096 -17.179 5.207 1.00 92.31 94 HIS A C 1
ATOM 789 O O . HIS A 1 94 ? -20.699 -17.652 4.243 1.00 92.31 94 HIS A O 1
ATOM 795 N N . GLY A 1 95 ? -18.898 -16.603 5.070 1.00 88.81 95 GLY A N 1
ATOM 796 C CA . GLY A 1 95 ? -18.176 -16.503 3.800 1.00 88.81 95 GLY A CA 1
ATOM 797 C C . GLY A 1 95 ? -18.653 -15.368 2.892 1.00 88.81 95 GLY A C 1
ATOM 798 O O . GLY A 1 95 ? -18.453 -15.434 1.679 1.00 88.81 95 GLY A O 1
ATOM 799 N N . ALA A 1 96 ? -19.298 -14.334 3.445 1.00 91.00 96 ALA A N 1
ATOM 800 C CA . ALA A 1 96 ? -19.668 -13.153 2.672 1.00 91.00 96 ALA A CA 1
ATOM 801 C C . ALA A 1 96 ? -18.426 -12.404 2.159 1.00 91.00 96 ALA A C 1
ATOM 803 O O . ALA A 1 96 ? -17.365 -12.391 2.785 1.00 91.00 96 ALA A O 1
ATOM 804 N N . ALA A 1 97 ? -18.573 -11.751 1.004 1.00 91.94 97 ALA A N 1
ATOM 805 C CA . ALA A 1 97 ? -17.516 -10.924 0.438 1.00 91.94 97 ALA A CA 1
ATOM 806 C C . ALA A 1 97 ? -17.308 -9.642 1.262 1.00 91.94 97 ALA A C 1
ATOM 808 O O . ALA A 1 97 ? -18.263 -9.054 1.772 1.00 91.94 97 ALA A O 1
ATOM 809 N N . ALA A 1 98 ? -16.057 -9.177 1.328 1.00 91.69 98 ALA A N 1
ATOM 810 C CA . ALA A 1 98 ? -15.719 -7.921 1.985 1.00 91.69 98 ALA A CA 1
ATOM 811 C C . ALA A 1 98 ? -16.430 -6.739 1.318 1.00 91.69 98 ALA A C 1
ATOM 813 O O . ALA A 1 98 ? -16.464 -6.628 0.090 1.00 91.69 98 ALA A O 1
ATOM 814 N N . LYS A 1 99 ? -16.936 -5.809 2.133 1.00 90.62 99 LYS A N 1
ATOM 815 C CA . LYS A 1 99 ? -17.534 -4.561 1.644 1.00 90.62 99 LYS A CA 1
ATOM 816 C C . LYS A 1 99 ? -16.480 -3.685 0.966 1.00 90.62 99 LYS A C 1
ATOM 818 O O . LYS A 1 99 ? -16.768 -3.025 -0.030 1.00 90.62 99 LYS A O 1
ATOM 823 N N . LEU A 1 100 ? -15.275 -3.657 1.528 1.00 89.69 100 LEU A N 1
ATOM 824 C CA . LEU A 1 100 ? -14.145 -2.913 0.990 1.00 89.69 100 LEU A CA 1
ATOM 825 C C . LEU A 1 100 ? -12.862 -3.714 1.190 1.00 89.69 100 LEU A C 1
ATOM 827 O O . LEU A 1 100 ? -12.623 -4.261 2.265 1.00 89.69 100 LEU A O 1
ATOM 831 N N . VAL A 1 101 ? -12.035 -3.755 0.151 1.00 92.06 101 VAL A N 1
ATOM 832 C CA . VAL A 1 101 ? -10.699 -4.349 0.193 1.00 92.06 101 VAL A CA 1
ATOM 833 C C . VAL A 1 101 ? -9.698 -3.259 -0.146 1.00 92.06 101 VAL A C 1
ATOM 835 O O . VAL A 1 101 ? -9.728 -2.707 -1.245 1.00 92.06 101 VAL A O 1
ATOM 838 N N . LEU A 1 102 ? -8.814 -2.944 0.796 1.00 90.75 102 LEU A N 1
ATOM 839 C CA . LEU A 1 102 ? -7.739 -1.981 0.601 1.00 90.75 102 LEU A CA 1
ATOM 840 C C . LEU A 1 102 ? -6.423 -2.722 0.381 1.00 90.75 102 LEU A C 1
ATOM 842 O O . LEU A 1 102 ? -6.075 -3.646 1.119 1.00 90.75 102 LEU A O 1
ATOM 846 N N . GLN A 1 103 ? -5.664 -2.273 -0.617 1.00 89.75 103 GLN A N 1
ATOM 847 C CA . GLN A 1 103 ? -4.259 -2.632 -0.761 1.00 89.75 103 GLN A CA 1
ATOM 848 C C . GLN A 1 103 ? -3.411 -1.515 -0.150 1.00 89.75 103 GLN A C 1
ATOM 850 O O . GLN A 1 103 ? -3.326 -0.437 -0.742 1.00 89.75 103 GLN A O 1
ATOM 855 N N . PRO A 1 104 ? -2.758 -1.741 1.003 1.00 88.19 104 PRO A N 1
ATOM 856 C CA . PRO A 1 104 ? -2.016 -0.702 1.713 1.00 88.19 104 PRO A CA 1
ATOM 857 C C . PRO A 1 104 ? -0.657 -0.372 1.056 1.00 88.19 104 PRO A C 1
ATOM 859 O O . PRO A 1 104 ? 0.256 0.142 1.699 1.00 88.19 104 PRO A O 1
ATOM 862 N N . ALA A 1 105 ? -0.503 -0.642 -0.244 1.00 86.50 105 ALA A N 1
ATOM 863 C CA . ALA A 1 105 ? 0.682 -0.290 -1.011 1.00 86.50 105 ALA A CA 1
ATOM 864 C C . ALA A 1 105 ? 0.843 1.234 -1.066 1.00 86.50 105 ALA A C 1
ATOM 866 O O . ALA A 1 105 ? -0.083 1.961 -1.429 1.00 86.50 105 ALA A O 1
ATOM 867 N N . ARG A 1 106 ? 2.046 1.707 -0.728 1.00 84.75 106 ARG A N 1
ATOM 868 C CA . ARG A 1 106 ? 2.410 3.129 -0.617 1.00 84.75 106 ARG A CA 1
ATOM 869 C C . ARG A 1 106 ? 1.552 3.9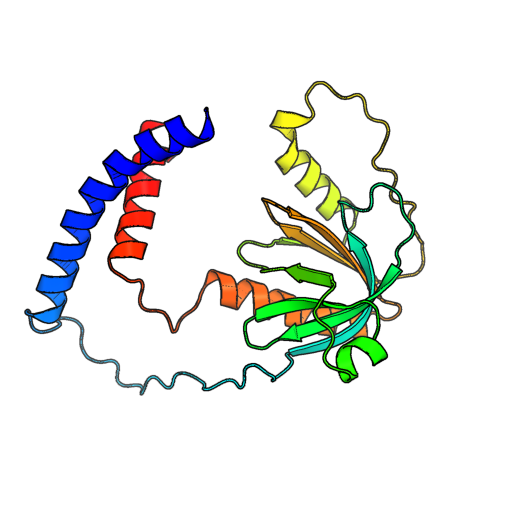11 0.386 1.00 84.75 106 ARG A C 1
ATOM 871 O O . ARG A 1 106 ? 1.511 5.136 0.310 1.00 84.75 106 ARG A O 1
ATOM 878 N N . GLY A 1 107 ? 0.876 3.215 1.301 1.00 89.12 107 GLY A N 1
ATOM 879 C CA . GLY A 1 107 ? 0.092 3.849 2.350 1.00 89.12 107 GLY A CA 1
ATOM 880 C C . GLY A 1 107 ? 0.972 4.529 3.394 1.00 89.12 107 GLY A C 1
ATOM 881 O O . GLY A 1 107 ? 2.057 4.039 3.711 1.00 89.12 107 GLY A O 1
ATOM 882 N N . THR A 1 108 ? 0.488 5.644 3.936 1.00 92.00 108 THR A N 1
ATOM 883 C CA . THR A 1 108 ? 1.061 6.301 5.120 1.00 92.00 108 THR A CA 1
ATOM 884 C C . THR A 1 108 ? 0.073 6.220 6.271 1.00 92.00 108 THR A C 1
ATOM 886 O O . THR A 1 108 ? -1.132 6.360 6.049 1.00 92.00 108 THR A O 1
ATOM 889 N N . VAL A 1 109 ? 0.578 5.989 7.482 1.00 94.38 109 VAL A N 1
ATOM 890 C CA . VAL A 1 109 ? -0.248 5.808 8.677 1.00 94.38 109 VAL A CA 1
ATOM 891 C C . VAL A 1 109 ? 0.062 6.889 9.699 1.00 94.38 109 VAL A C 1
ATOM 893 O O . VAL A 1 109 ? 1.228 7.207 9.911 1.00 94.38 109 VAL A O 1
ATOM 896 N N . PHE A 1 110 ? -0.983 7.421 10.327 1.00 92.94 110 PHE A N 1
ATOM 897 C CA . PHE A 1 110 ? -0.890 8.394 11.413 1.00 92.94 110 PHE A CA 1
ATOM 898 C C . PHE A 1 110 ? -1.747 7.940 12.590 1.00 92.94 110 PHE A C 1
ATOM 900 O O . PHE A 1 110 ? -2.768 7.276 12.402 1.00 92.94 110 PHE A O 1
ATOM 907 N N . THR A 1 111 ? -1.356 8.315 13.800 1.00 92.44 111 THR A N 1
ATOM 908 C CA . THR A 1 111 ? -2.154 8.110 15.022 1.00 92.44 111 THR A CA 1
ATOM 909 C C . THR A 1 111 ? -2.746 9.420 15.538 1.00 92.44 111 THR A C 1
ATOM 911 O O . THR A 1 111 ? -3.756 9.402 16.239 1.00 92.44 111 THR A O 1
ATOM 914 N N . SER A 1 112 ? -2.168 10.558 15.140 1.00 88.50 112 SER A N 1
ATOM 915 C CA . SER A 1 112 ? -2.706 11.893 15.391 1.00 88.50 112 SER A CA 1
ATOM 916 C C . SER A 1 112 ? -3.600 12.357 14.241 1.00 88.50 112 SER A C 1
ATOM 918 O O . SER A 1 112 ? -3.245 12.249 13.064 1.00 88.50 112 SER A O 1
ATOM 920 N N . GLU A 1 113 ? -4.753 12.928 14.587 1.00 85.94 113 GLU A N 1
ATOM 921 C CA . GLU A 1 113 ? -5.647 13.552 13.610 1.00 85.94 113 GLU A CA 1
ATOM 922 C C . GLU A 1 113 ? -4.976 14.755 12.928 1.00 85.94 113 GLU A C 1
ATOM 924 O O . GLU A 1 113 ? -5.136 14.958 11.726 1.00 85.94 113 GLU A O 1
ATOM 929 N N . GLU A 1 114 ? -4.186 15.531 13.671 1.00 87.25 114 GLU A N 1
ATOM 930 C CA . GLU A 1 114 ? -3.519 16.735 13.167 1.00 87.25 114 GLU A CA 1
ATOM 931 C C . GLU A 1 114 ? -2.512 16.410 12.062 1.00 87.25 114 GLU A C 1
ATOM 933 O O . GLU A 1 114 ? -2.531 17.040 11.005 1.00 87.25 114 GLU A O 1
ATOM 938 N N . GLU A 1 115 ? -1.699 15.372 12.264 1.00 89.94 115 GLU A N 1
ATOM 939 C CA . GLU A 1 115 ? -0.739 14.895 11.263 1.00 89.94 115 GLU A CA 1
ATOM 940 C C . GLU A 1 115 ? -1.454 14.360 10.016 1.00 89.94 115 GLU A C 1
ATOM 942 O O . GLU A 1 115 ? -1.066 14.666 8.886 1.00 89.94 115 GLU A O 1
ATOM 947 N N . SER A 1 116 ? -2.546 13.615 10.219 1.00 87.25 116 SER A N 1
ATOM 948 C CA . SER A 1 116 ? -3.372 13.087 9.129 1.00 87.25 116 SER A CA 1
ATOM 949 C C . SER A 1 116 ? -3.949 14.214 8.257 1.00 87.25 116 SER A C 1
ATOM 951 O O . SER A 1 116 ? -3.926 14.147 7.022 1.00 87.25 116 SER A O 1
ATOM 953 N N . ARG A 1 117 ? -4.401 15.301 8.894 1.00 84.62 117 ARG A N 1
ATOM 954 C CA . ARG A 1 117 ? -4.991 16.466 8.231 1.00 84.62 117 ARG A CA 1
ATOM 955 C C . ARG A 1 117 ? -3.942 17.258 7.465 1.00 84.62 117 ARG A C 1
ATOM 957 O O . ARG A 1 117 ? -4.154 17.544 6.290 1.00 84.62 117 ARG A O 1
ATOM 964 N N . ALA A 1 118 ? -2.789 17.519 8.077 1.00 87.00 118 ALA A N 1
ATOM 965 C CA . ALA A 1 118 ? -1.678 18.203 7.418 1.00 87.00 118 ALA A CA 1
ATOM 966 C C . ALA A 1 118 ? -1.203 17.446 6.160 1.00 87.00 118 ALA A C 1
ATOM 968 O O . ALA A 1 118 ? -0.927 18.047 5.115 1.00 87.00 118 ALA A O 1
ATOM 969 N N . GLN A 1 119 ? -1.168 16.109 6.220 1.00 85.75 119 GLN A N 1
ATOM 970 C CA . GLN A 1 119 ? -0.838 15.278 5.063 1.00 85.75 119 GLN A CA 1
ATOM 971 C C . GLN A 1 119 ? -1.904 15.368 3.964 1.00 85.75 119 GLN A C 1
ATOM 973 O O . GLN A 1 119 ? -1.581 15.411 2.774 1.00 85.75 119 GLN A O 1
ATOM 978 N N . LEU A 1 120 ? -3.183 15.389 4.340 1.00 81.50 120 LEU A N 1
ATOM 979 C CA . LEU A 1 120 ? -4.280 15.550 3.391 1.00 81.50 120 LEU A CA 1
ATOM 980 C C . LEU A 1 120 ? -4.234 16.916 2.698 1.00 81.50 120 LEU A C 1
ATOM 982 O O . LEU A 1 120 ? -4.348 16.973 1.476 1.00 81.50 120 LEU A O 1
ATOM 986 N N . GLU A 1 121 ? -4.026 17.993 3.452 1.00 83.12 121 GLU A N 1
ATOM 987 C CA . GLU A 1 121 ? -3.875 19.351 2.921 1.00 83.12 121 GLU A CA 1
ATOM 988 C C . GLU A 1 121 ? -2.712 19.427 1.934 1.00 83.12 121 GLU A C 1
ATOM 990 O O . GLU A 1 121 ? -2.876 19.938 0.828 1.00 83.12 121 GLU A O 1
ATOM 995 N N . THR A 1 122 ? -1.572 18.824 2.277 1.00 83.25 122 THR A N 1
ATOM 996 C CA . THR A 1 122 ? -0.406 18.739 1.387 1.00 83.25 122 THR A CA 1
ATOM 997 C C . THR A 1 122 ? -0.739 18.003 0.087 1.00 83.25 122 THR A C 1
ATOM 999 O O . THR A 1 122 ? -0.433 18.491 -1.002 1.00 83.25 122 THR A O 1
ATOM 1002 N N . ASN A 1 123 ? -1.412 16.852 0.175 1.00 76.12 123 ASN A N 1
ATOM 1003 C CA . ASN A 1 123 ? -1.812 16.072 -1.001 1.00 76.12 123 ASN A CA 1
ATOM 1004 C C . ASN A 1 123 ? -2.831 16.813 -1.881 1.00 76.12 123 ASN A C 1
ATOM 1006 O O . ASN A 1 123 ? -2.832 16.657 -3.103 1.00 76.12 123 ASN A O 1
ATOM 1010 N N . CYS A 1 124 ? -3.693 17.619 -1.265 1.00 71.19 124 CYS A N 1
ATOM 1011 C CA . CYS A 1 124 ? -4.777 18.336 -1.925 1.00 71.19 124 CYS A CA 1
ATOM 1012 C C . CYS A 1 124 ? -4.437 19.799 -2.258 1.00 71.19 124 CYS A C 1
ATOM 1014 O O . CYS A 1 124 ? -5.280 20.491 -2.832 1.00 71.19 124 CYS A O 1
ATOM 1016 N N . ALA A 1 125 ? -3.219 20.271 -1.970 1.00 69.12 125 ALA A N 1
ATOM 1017 C CA . ALA A 1 125 ? -2.807 21.667 -2.139 1.00 69.12 125 ALA A CA 1
ATOM 1018 C C . ALA A 1 125 ? -2.987 22.194 -3.580 1.00 69.12 125 ALA A C 1
ATOM 1020 O O . ALA A 1 125 ? -3.215 23.383 -3.783 1.00 69.12 125 ALA A O 1
ATOM 1021 N N . GLY A 1 126 ? -2.950 21.311 -4.587 1.00 59.47 126 GLY A N 1
ATOM 1022 C CA . GLY A 1 126 ? -3.211 21.650 -5.995 1.00 59.47 126 GLY A CA 1
ATOM 1023 C C . GLY A 1 126 ? -4.678 21.564 -6.444 1.00 59.47 126 GLY A C 1
ATOM 1024 O O . GLY A 1 126 ? -4.984 21.949 -7.568 1.00 59.47 126 GLY A O 1
ATOM 1025 N N . ILE A 1 127 ? -5.578 21.043 -5.604 1.00 60.56 127 ILE A N 1
ATOM 1026 C CA . ILE A 1 127 ? -7.012 20.838 -5.898 1.00 60.56 127 ILE A CA 1
ATOM 1027 C C . ILE A 1 127 ? -7.879 21.819 -5.089 1.00 60.56 127 ILE A C 1
ATOM 1029 O O . ILE A 1 127 ? -8.909 22.281 -5.573 1.00 60.56 127 ILE A O 1
ATOM 1033 N N . LEU A 1 128 ? -7.451 22.167 -3.871 1.00 53.19 128 LEU A N 1
ATOM 1034 C CA . LEU A 1 128 ? -8.203 22.995 -2.921 1.00 53.19 128 LEU A CA 1
ATOM 1035 C C . LEU A 1 128 ? -7.947 24.503 -3.044 1.00 53.19 128 LEU A C 1
ATOM 1037 O O . LEU A 1 128 ? -8.530 25.266 -2.279 1.00 53.19 128 LEU A O 1
ATOM 1041 N N . SER A 1 129 ? -7.158 24.973 -4.018 1.00 44.97 129 SER A N 1
ATOM 1042 C CA . SER A 1 129 ? -6.800 26.397 -4.182 1.00 44.97 129 SER A CA 1
ATOM 1043 C C . SER A 1 129 ? -7.971 27.336 -4.557 1.00 44.97 129 SER A C 1
ATOM 1045 O O . SER A 1 129 ? -7.744 28.431 -5.067 1.00 44.97 129 SER A O 1
ATOM 1047 N N . GLY A 1 130 ? -9.223 26.925 -4.346 1.00 46.88 130 GLY A N 1
ATOM 1048 C CA . GLY A 1 130 ? -10.423 27.708 -4.644 1.00 46.88 130 GLY A CA 1
ATOM 1049 C C . GLY A 1 130 ? -11.688 27.303 -3.878 1.00 46.88 130 GLY A C 1
ATOM 1050 O O . GLY A 1 130 ? -12.738 27.889 -4.132 1.00 46.88 130 GLY A O 1
ATOM 1051 N N . VAL A 1 131 ? -11.628 26.341 -2.950 1.00 42.50 131 VAL A N 1
ATOM 1052 C CA . VAL A 1 131 ? -12.785 25.970 -2.119 1.00 42.50 131 VAL A CA 1
ATOM 1053 C C . VAL A 1 131 ? -12.547 26.524 -0.722 1.00 42.50 131 VAL A C 1
ATOM 1055 O O . VAL A 1 131 ? -11.607 26.116 -0.048 1.00 42.50 131 VAL A O 1
ATOM 1058 N N . LYS A 1 132 ? -13.372 27.500 -0.321 1.00 41.56 132 LYS A N 1
ATOM 1059 C CA . LYS A 1 132 ? -13.375 28.035 1.043 1.00 41.56 132 LYS A CA 1
ATOM 1060 C C . LYS A 1 132 ? -13.535 26.890 2.043 1.00 41.56 132 LYS A C 1
ATOM 1062 O O . LYS A 1 132 ? -14.390 26.027 1.854 1.00 41.56 132 LYS A O 1
ATOM 1067 N N . GLU A 1 133 ? -12.689 26.933 3.070 1.00 49.31 133 GLU A N 1
ATOM 1068 C CA . GLU A 1 133 ? -12.808 26.205 4.331 1.00 49.31 133 GLU A CA 1
ATOM 1069 C C . GLU A 1 133 ? -14.268 26.171 4.769 1.00 49.31 133 GLU A C 1
ATOM 1071 O O . GLU A 1 133 ? -14.797 27.217 5.106 1.00 49.31 133 GLU A O 1
ATOM 1076 N N . ASP A 1 134 ? -14.918 25.011 4.693 1.00 43.34 134 ASP A N 1
ATOM 1077 C CA . ASP A 1 134 ? -16.169 24.698 5.396 1.00 43.34 134 ASP A CA 1
ATOM 1078 C C . ASP A 1 134 ? -16.572 23.257 5.035 1.00 43.34 134 ASP A C 1
ATOM 1080 O O . ASP A 1 134 ? -17.501 23.053 4.259 1.00 43.34 134 ASP A O 1
ATOM 1084 N N . SER A 1 135 ? -15.827 22.232 5.484 1.00 45.41 135 SER A N 1
ATOM 1085 C CA . SER A 1 135 ? -16.334 20.835 5.638 1.00 45.41 135 SER A CA 1
ATOM 1086 C C . SER A 1 135 ? -15.256 19.775 5.928 1.00 45.41 135 SER A C 1
ATOM 1088 O O . SER A 1 135 ? -15.297 18.677 5.383 1.00 45.41 135 SER A O 1
ATOM 1090 N N . PHE A 1 136 ? -14.323 20.028 6.848 1.00 44.81 136 PHE A N 1
ATOM 1091 C CA . PHE A 1 136 ? -13.523 18.941 7.442 1.00 44.81 136 PHE A CA 1
ATOM 1092 C C . PHE A 1 136 ? -13.645 18.920 8.965 1.00 44.81 136 PHE A C 1
ATOM 1094 O O . PHE A 1 136 ? -12.671 18.747 9.685 1.00 44.81 136 PHE A O 1
ATOM 1101 N N . SER A 1 137 ? -14.867 19.094 9.474 1.00 41.81 137 SER A N 1
ATOM 1102 C CA . SER A 1 137 ? -15.181 18.818 10.874 1.00 41.81 137 SER A CA 1
ATOM 1103 C C . SER A 1 137 ? -15.497 17.331 11.042 1.00 41.81 137 SER A C 1
ATOM 1105 O O . SER A 1 137 ? -16.653 16.909 11.113 1.00 41.81 137 SER A O 1
ATOM 1107 N N . VAL A 1 138 ? -14.453 16.503 11.122 1.00 44.69 138 VAL A N 1
ATOM 1108 C CA . VAL A 1 138 ? -14.601 15.234 11.838 1.00 44.69 138 VAL A CA 1
ATOM 1109 C C . VAL A 1 138 ? -14.769 15.632 13.298 1.00 44.69 138 VAL A C 1
ATOM 1111 O O . VAL A 1 138 ? -13.867 16.193 13.906 1.00 44.69 138 VAL A O 1
ATOM 1114 N N . ALA A 1 139 ? -15.980 15.465 13.827 1.00 40.84 139 ALA A N 1
ATOM 1115 C CA . ALA A 1 139 ? -16.258 15.737 15.228 1.00 40.84 139 ALA A CA 1
ATOM 1116 C C . ALA A 1 139 ? -15.270 14.931 16.081 1.00 40.84 139 ALA A C 1
ATOM 1118 O O . ALA A 1 139 ? -15.304 13.699 16.056 1.00 40.84 139 ALA A O 1
ATOM 1119 N N . SER A 1 140 ? -14.390 15.628 16.802 1.00 43.75 140 SER A N 1
ATOM 1120 C CA . SER A 1 140 ? -13.449 15.004 17.719 1.00 43.75 140 SER A CA 1
ATOM 1121 C C . SER A 1 140 ? -14.243 14.252 18.788 1.00 43.75 140 SER A C 1
ATOM 1123 O O . SER A 1 140 ? -14.962 14.831 19.604 1.00 43.75 140 SER A O 1
ATOM 1125 N N . SER A 1 141 ? -14.188 12.922 18.747 1.00 48.81 141 SER A N 1
ATOM 1126 C CA . SER A 1 141 ? -14.674 12.101 19.851 1.00 48.81 141 SER A CA 1
ATOM 1127 C C . SER A 1 141 ? -13.542 11.986 20.877 1.00 48.81 141 SER A C 1
ATOM 1129 O O . SER A 1 141 ? -12.483 11.490 20.494 1.00 48.81 141 SER A O 1
ATOM 1131 N N . PRO A 1 142 ? -13.714 12.398 22.147 1.00 49.78 142 PRO A N 1
ATOM 1132 C CA . PRO A 1 142 ? -12.577 12.588 23.054 1.00 49.78 142 PRO A CA 1
ATOM 1133 C C . PRO A 1 142 ? -11.949 11.315 23.644 1.00 49.78 142 PRO A C 1
ATOM 1135 O O . PRO A 1 142 ? -11.033 11.445 24.443 1.00 49.78 142 PRO A O 1
ATOM 1138 N N . ASP A 1 143 ? -12.434 10.109 23.324 1.00 59.81 143 ASP A N 1
ATOM 1139 C CA . ASP A 1 143 ? -12.209 8.939 24.196 1.00 59.81 143 ASP A CA 1
ATOM 1140 C C . ASP A 1 143 ? -11.818 7.649 23.449 1.00 59.81 143 ASP A C 1
ATOM 1142 O O . ASP A 1 143 ? -12.239 6.550 23.802 1.00 59.81 143 ASP A O 1
ATOM 1146 N N . GLY A 1 144 ? -11.057 7.764 22.354 1.00 78.56 144 GLY A N 1
ATOM 1147 C CA . GLY A 1 144 ? -10.620 6.601 21.575 1.00 78.56 144 GLY A CA 1
ATOM 1148 C C . GLY A 1 144 ? -9.240 6.759 20.945 1.00 78.56 144 GLY A C 1
ATOM 1149 O O . GLY A 1 144 ? -8.789 7.864 20.658 1.00 78.56 144 GLY A O 1
ATOM 1150 N N . PHE A 1 145 ? -8.584 5.628 20.695 1.00 89.75 145 PHE A N 1
ATOM 1151 C CA . PHE A 1 145 ? -7.297 5.553 20.007 1.00 89.75 145 PHE A CA 1
ATOM 1152 C C . PHE A 1 145 ? -7.536 5.390 18.505 1.00 89.75 145 PHE A C 1
ATOM 1154 O O . PHE A 1 145 ? -8.262 4.484 18.101 1.00 89.75 145 PHE A O 1
ATOM 1161 N N . ALA A 1 146 ? -6.947 6.246 17.669 1.00 91.50 146 ALA A N 1
ATOM 1162 C CA . ALA A 1 146 ? -7.194 6.254 16.227 1.00 91.50 146 ALA A CA 1
ATOM 1163 C C . ALA A 1 146 ? -5.976 5.800 15.408 1.00 91.50 146 ALA A C 1
ATOM 1165 O O . ALA A 1 146 ? -4.826 5.979 15.811 1.00 91.50 146 ALA A O 1
ATOM 1166 N N . VAL A 1 147 ? -6.248 5.230 14.233 1.00 94.81 147 VAL A N 1
ATOM 1167 C CA . VAL A 1 147 ? -5.273 4.934 13.179 1.00 94.81 147 VAL A CA 1
ATOM 1168 C C . VAL A 1 147 ? -5.832 5.439 11.851 1.00 94.81 147 VAL A C 1
ATOM 1170 O O . VAL A 1 147 ? -6.892 4.998 11.408 1.00 94.81 147 VAL A O 1
ATOM 1173 N N . TYR A 1 148 ? -5.113 6.349 11.203 1.00 92.44 148 TYR A N 1
ATOM 1174 C CA . TYR A 1 148 ? -5.470 6.956 9.923 1.00 92.44 148 TYR A CA 1
ATOM 1175 C C . TYR A 1 148 ? -4.600 6.370 8.816 1.00 92.44 148 TYR A C 1
ATOM 1177 O O . TYR A 1 148 ? -3.395 6.601 8.794 1.00 92.44 148 TYR A O 1
ATOM 1185 N N . LEU A 1 149 ? -5.197 5.633 7.879 1.00 93.44 149 LEU A N 1
ATOM 1186 C CA . LEU A 1 149 ? -4.524 5.107 6.691 1.00 93.44 149 LEU A CA 1
ATOM 1187 C C . LEU A 1 149 ? -4.807 6.012 5.493 1.00 93.44 149 LEU A C 1
ATOM 1189 O O . LEU A 1 149 ? -5.943 6.068 5.025 1.00 93.44 149 LEU A O 1
ATOM 1193 N N . HIS A 1 150 ? -3.776 6.662 4.959 1.00 90.88 150 HIS A N 1
ATOM 1194 C CA . HIS A 1 150 ? -3.860 7.473 3.743 1.00 90.88 150 HIS A CA 1
ATOM 1195 C C . HIS A 1 150 ? -3.349 6.691 2.534 1.00 90.88 150 HIS A C 1
ATOM 1197 O O . HIS A 1 150 ? -2.226 6.183 2.541 1.00 90.88 150 HIS A O 1
ATOM 1203 N N . LEU A 1 151 ? -4.156 6.644 1.473 1.00 88.44 151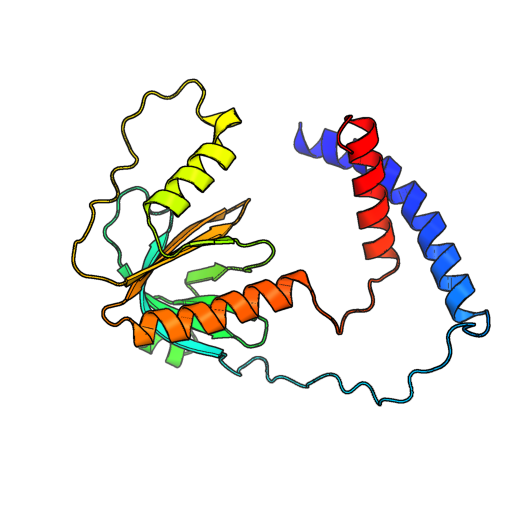 LEU A N 1
ATOM 1204 C CA . LEU A 1 151 ? -3.826 6.037 0.186 1.00 88.44 151 LEU A CA 1
ATOM 1205 C C . LEU A 1 151 ? -3.954 7.090 -0.918 1.00 88.44 151 LEU A C 1
ATOM 1207 O O . LEU A 1 151 ? -4.997 7.722 -1.070 1.00 88.44 151 LEU A O 1
ATOM 1211 N N . SER A 1 152 ? -2.915 7.240 -1.743 1.00 76.81 152 SER A N 1
ATOM 1212 C CA . SER A 1 152 ? -2.804 8.336 -2.723 1.00 76.81 152 SER A CA 1
ATOM 1213 C C . SER A 1 152 ? -3.954 8.424 -3.737 1.00 76.81 152 SER A C 1
ATOM 1215 O O . SER A 1 152 ? -4.169 9.481 -4.315 1.00 76.81 152 SER A O 1
ATOM 1217 N N . TYR A 1 153 ? -4.672 7.325 -3.979 1.00 70.06 153 TYR A N 1
ATOM 1218 C CA . TYR A 1 153 ? -5.749 7.235 -4.972 1.00 70.06 153 TYR A CA 1
ATOM 1219 C C . TYR A 1 153 ? -7.126 6.918 -4.368 1.00 70.06 153 TYR A C 1
ATOM 1221 O O . TYR A 1 153 ? -8.107 6.910 -5.103 1.00 70.06 153 TYR A O 1
ATOM 1229 N N . SER A 1 154 ? -7.211 6.644 -3.060 1.00 70.69 154 SER A N 1
ATOM 1230 C CA . SER A 1 154 ? -8.458 6.214 -2.392 1.00 70.69 154 SER A CA 1
ATOM 1231 C C . SER A 1 154 ? -8.848 7.083 -1.187 1.00 70.69 154 SER A C 1
ATOM 1233 O O . SER A 1 154 ? -9.799 6.757 -0.482 1.00 70.69 154 SER A O 1
ATOM 1235 N N . GLY A 1 155 ? -8.129 8.184 -0.933 1.00 79.75 155 GLY A N 1
ATOM 1236 C CA . GLY A 1 155 ? -8.364 9.055 0.222 1.00 79.75 155 GLY A CA 1
ATOM 1237 C C . GLY A 1 155 ? -7.800 8.467 1.517 1.00 79.75 155 GLY A C 1
ATOM 1238 O O . GLY A 1 155 ? -6.786 7.765 1.491 1.00 79.75 155 GLY A O 1
ATOM 1239 N N . TYR A 1 156 ? -8.444 8.758 2.651 1.00 84.88 156 TYR A N 1
ATOM 1240 C CA . TYR A 1 156 ? -8.080 8.168 3.941 1.00 84.88 156 TYR A CA 1
ATOM 1241 C C . TYR A 1 156 ? -9.193 7.302 4.538 1.00 84.88 156 TYR A C 1
ATOM 1243 O O . TYR A 1 156 ? -10.384 7.485 4.275 1.00 84.88 156 TYR A O 1
ATOM 1251 N N . THR A 1 157 ? -8.785 6.341 5.362 1.00 89.56 157 THR A N 1
ATOM 1252 C CA . THR A 1 157 ? -9.666 5.521 6.199 1.00 89.56 157 THR A CA 1
ATOM 1253 C C . THR A 1 157 ? -9.205 5.633 7.645 1.00 89.56 157 THR A C 1
ATOM 1255 O O . THR A 1 157 ? -8.022 5.451 7.923 1.00 89.56 157 THR A O 1
ATOM 1258 N N . CYS A 1 158 ? -10.124 5.945 8.554 1.00 91.06 158 CYS A N 1
ATOM 1259 C CA . CYS A 1 158 ? -9.860 6.028 9.985 1.00 91.06 158 CYS A CA 1
ATOM 1260 C C . CYS A 1 158 ? -10.433 4.800 10.701 1.00 91.06 158 CYS A C 1
ATOM 1262 O O . CYS A 1 158 ? -11.575 4.397 10.462 1.00 91.06 158 CYS A O 1
ATOM 1264 N N . PHE A 1 159 ? -9.620 4.220 11.580 1.00 92.62 159 PHE A N 1
ATOM 1265 C CA . PHE A 1 159 ? -9.942 3.098 12.451 1.00 92.62 159 PHE A CA 1
ATOM 1266 C C . PHE A 1 159 ? -9.858 3.577 13.899 1.00 92.62 159 PHE A C 1
ATOM 1268 O O . PHE A 1 159 ? -8.819 4.087 14.311 1.00 92.62 159 PHE A O 1
ATOM 1275 N N . MET A 1 160 ? -10.932 3.422 14.668 1.00 91.62 160 MET A N 1
ATOM 1276 C CA . MET A 1 160 ? -11.001 3.862 16.062 1.00 91.62 160 MET A CA 1
ATOM 1277 C C . MET A 1 160 ? -11.181 2.674 17.006 1.00 91.62 160 MET A C 1
ATOM 1279 O O . MET A 1 160 ? -12.074 1.840 16.821 1.00 91.62 160 MET A O 1
ATOM 1283 N N . PHE A 1 161 ? -10.369 2.668 18.056 1.00 92.00 161 PHE A N 1
ATOM 1284 C CA . PHE A 1 161 ? -10.238 1.621 19.060 1.00 92.00 161 PHE A CA 1
ATOM 1285 C C . PHE A 1 161 ? -10.566 2.168 20.449 1.00 92.00 161 PHE A C 1
ATOM 1287 O O . PHE A 1 161 ? -10.370 3.352 20.727 1.00 92.00 161 PHE A O 1
ATOM 1294 N N . GLN A 1 162 ? -11.057 1.300 21.334 1.00 90.69 162 GLN A N 1
ATOM 1295 C CA . GLN A 1 162 ? -11.335 1.671 22.727 1.00 90.69 162 GLN A CA 1
ATOM 1296 C C . GLN A 1 162 ? -10.087 1.565 23.606 1.00 90.69 162 GLN A C 1
ATOM 1298 O O . GLN A 1 162 ? -9.941 2.317 24.563 1.00 90.69 162 GLN A O 1
ATOM 1303 N N . LYS A 1 163 ? -9.186 0.631 23.283 1.00 92.50 163 LYS A N 1
ATOM 1304 C CA . LYS A 1 163 ? -7.959 0.380 24.041 1.00 92.50 163 LYS A CA 1
ATOM 1305 C C . LYS A 1 163 ? -6.728 0.636 23.193 1.00 92.50 163 LYS A C 1
ATOM 1307 O O . LYS A 1 163 ? -6.711 0.339 21.998 1.00 92.50 163 LYS A O 1
ATOM 1312 N N . GLU A 1 164 ? -5.680 1.111 23.850 1.00 93.50 164 GLU A N 1
ATOM 1313 C CA . GLU A 1 164 ? -4.394 1.370 23.212 1.00 93.50 164 GLU A CA 1
ATOM 1314 C C . GLU A 1 164 ? -3.755 0.089 22.665 1.00 93.50 164 GLU A C 1
ATOM 1316 O O . GLU A 1 164 ? -3.294 0.055 21.529 1.00 93.50 164 GLU A O 1
ATOM 1321 N N . GLU A 1 165 ? -3.821 -0.999 23.431 1.00 94.38 165 GLU A N 1
ATOM 1322 C CA . GLU A 1 165 ? -3.272 -2.303 23.042 1.00 94.38 165 GLU A CA 1
ATOM 1323 C C . GLU A 1 165 ? -3.922 -2.847 21.756 1.00 94.38 165 GLU A C 1
ATOM 1325 O O . GLU A 1 165 ? -3.255 -3.436 20.905 1.00 94.38 165 GLU A O 1
ATOM 1330 N N . GLU A 1 166 ? -5.230 -2.618 21.584 1.00 93.94 166 GLU A N 1
ATOM 1331 C CA . GLU A 1 166 ? -5.970 -3.018 20.382 1.00 93.94 166 GLU A CA 1
ATOM 1332 C C . GLU A 1 166 ? -5.549 -2.182 19.167 1.00 93.94 166 GLU A C 1
ATOM 1334 O O . GLU A 1 166 ? -5.362 -2.739 18.079 1.00 93.94 166 GLU A O 1
ATOM 1339 N N . ARG A 1 167 ? -5.341 -0.869 19.366 1.00 94.75 167 ARG A N 1
ATOM 1340 C CA . ARG A 1 167 ? -4.761 0.023 18.352 1.00 94.75 167 ARG A CA 1
ATOM 1341 C C . ARG A 1 167 ? -3.375 -0.461 17.945 1.00 94.75 167 ARG A C 1
ATOM 1343 O O . ARG A 1 167 ? -3.118 -0.576 16.751 1.00 94.75 167 ARG A O 1
ATOM 1350 N N . ASP A 1 168 ? -2.494 -0.748 18.897 1.00 95.69 168 ASP A N 1
ATOM 1351 C CA . ASP A 1 168 ? -1.110 -1.143 18.613 1.00 95.69 168 ASP A CA 1
ATOM 1352 C C . ASP A 1 168 ? -0.995 -2.460 17.882 1.00 95.69 168 ASP A C 1
ATOM 1354 O O . ASP A 1 168 ? -0.220 -2.586 16.931 1.00 95.69 168 ASP A O 1
ATOM 1358 N N . HIS A 1 169 ? -1.799 -3.433 18.292 1.00 95.81 169 HIS A N 1
ATOM 1359 C CA . HIS A 1 169 ? -1.846 -4.710 17.612 1.00 95.81 169 HIS A CA 1
ATOM 1360 C C . HIS A 1 169 ? -2.286 -4.537 16.151 1.00 95.81 169 HIS A C 1
ATOM 1362 O O . HIS A 1 169 ? -1.651 -5.083 15.244 1.00 95.81 169 HIS A O 1
ATOM 1368 N N . PHE A 1 170 ? -3.317 -3.721 15.906 1.00 96.62 170 PHE A N 1
ATOM 1369 C CA . PHE A 1 170 ? -3.750 -3.394 14.550 1.00 96.62 170 PHE A CA 1
ATOM 1370 C C . PHE A 1 170 ? -2.677 -2.630 13.764 1.00 96.62 170 PHE A C 1
ATOM 1372 O O . PHE A 1 170 ? -2.367 -3.003 12.632 1.00 96.62 170 PHE A O 1
ATOM 1379 N N . LEU A 1 171 ? -2.092 -1.589 14.361 1.00 96.31 171 LEU A N 1
ATOM 1380 C CA . LEU A 1 171 ? -1.079 -0.739 13.740 1.00 96.31 171 LEU A CA 1
ATOM 1381 C C . LEU A 1 171 ? 0.144 -1.559 13.317 1.00 96.31 171 LEU A C 1
ATOM 1383 O O . LEU A 1 171 ? 0.572 -1.465 12.170 1.00 96.31 171 LEU A O 1
ATOM 1387 N N . SER A 1 172 ? 0.642 -2.435 14.191 1.00 96.06 172 SER A N 1
ATOM 1388 C CA . SER A 1 172 ? 1.761 -3.335 13.892 1.00 96.06 172 SER A CA 1
ATOM 1389 C C . SER A 1 172 ? 1.459 -4.269 12.710 1.00 96.06 172 SER A C 1
ATOM 1391 O O . SER A 1 172 ? 2.291 -4.455 11.808 1.00 96.06 172 SER A O 1
ATOM 1393 N N . GLY A 1 173 ? 0.241 -4.822 12.666 1.00 94.88 173 GLY A N 1
ATOM 1394 C CA . GLY A 1 173 ? -0.235 -5.626 11.541 1.00 94.88 173 GLY A CA 1
ATOM 1395 C C . GLY A 1 173 ? -0.315 -4.818 10.243 1.00 94.88 173 GLY A C 1
ATOM 1396 O O . GLY A 1 173 ? 0.143 -5.280 9.193 1.00 94.88 173 GLY A O 1
ATOM 1397 N N . LEU A 1 174 ? -0.839 -3.594 10.308 1.00 95.69 174 LEU A N 1
ATOM 1398 C CA . LEU A 1 174 ? -1.002 -2.705 9.161 1.00 95.69 174 LEU A CA 1
ATOM 1399 C C . LEU A 1 174 ? 0.347 -2.235 8.602 1.00 95.69 174 LEU A C 1
ATOM 1401 O O . LEU A 1 174 ? 0.568 -2.320 7.395 1.00 95.69 174 LEU A O 1
ATOM 1405 N N . GLU A 1 175 ? 1.276 -1.807 9.455 1.00 94.31 175 GLU A N 1
ATOM 1406 C CA . GLU A 1 175 ? 2.642 -1.443 9.061 1.00 94.31 175 GLU A CA 1
ATOM 1407 C C . GLU A 1 175 ? 3.369 -2.613 8.400 1.00 94.31 175 GLU A C 1
ATOM 1409 O O . GLU A 1 175 ? 4.081 -2.440 7.408 1.00 94.31 175 GLU A O 1
ATOM 1414 N N . THR A 1 176 ? 3.159 -3.825 8.918 1.00 92.00 176 THR A N 1
ATOM 1415 C CA . THR A 1 176 ? 3.673 -5.047 8.301 1.00 92.00 176 THR A CA 1
ATOM 1416 C C . THR A 1 176 ? 3.090 -5.229 6.900 1.00 92.00 176 THR A C 1
ATOM 1418 O O . THR A 1 176 ? 3.851 -5.467 5.961 1.00 92.00 176 THR A O 1
ATOM 1421 N N . CYS A 1 177 ? 1.782 -5.026 6.716 1.00 91.75 177 CYS A N 1
ATOM 1422 C CA . CYS A 1 177 ? 1.155 -5.075 5.394 1.00 91.75 177 CYS A CA 1
ATOM 1423 C C . CYS A 1 177 ? 1.731 -4.022 4.434 1.00 91.75 177 CYS A C 1
ATOM 1425 O O . CYS A 1 177 ? 2.092 -4.367 3.308 1.00 91.75 177 CYS A O 1
ATOM 1427 N N . ILE A 1 178 ? 1.880 -2.767 4.874 1.00 92.25 178 ILE A N 1
ATOM 1428 C CA . ILE A 1 178 ? 2.454 -1.672 4.068 1.00 92.25 178 ILE A CA 1
ATOM 1429 C C . ILE A 1 178 ? 3.878 -2.021 3.636 1.00 92.25 178 ILE A C 1
ATOM 1431 O O . ILE A 1 178 ? 4.223 -1.925 2.456 1.00 92.25 178 ILE A O 1
ATOM 1435 N N . ARG A 1 179 ? 4.707 -2.466 4.586 1.00 90.75 179 ARG A N 1
ATOM 1436 C CA . ARG A 1 179 ? 6.102 -2.839 4.340 1.00 90.75 179 ARG A CA 1
ATOM 1437 C C . ARG A 1 179 ? 6.197 -3.949 3.299 1.00 90.75 179 ARG A C 1
ATOM 1439 O O . ARG A 1 179 ? 6.955 -3.815 2.343 1.00 90.75 179 ARG A O 1
ATOM 1446 N N . HIS A 1 180 ? 5.408 -5.011 3.450 1.00 88.00 180 HIS A N 1
ATOM 1447 C CA . HIS A 1 180 ? 5.418 -6.136 2.517 1.00 88.00 180 HIS A CA 1
ATOM 1448 C C . HIS A 1 180 ? 4.860 -5.779 1.137 1.00 88.00 180 HIS A C 1
ATOM 1450 O O . HIS A 1 180 ? 5.441 -6.196 0.137 1.00 88.00 180 HIS A O 1
ATOM 1456 N N . CYS A 1 181 ? 3.804 -4.964 1.059 1.00 85.19 181 CYS A N 1
ATOM 1457 C CA . CYS A 1 181 ? 3.282 -4.480 -0.222 1.00 85.19 181 CYS A CA 1
ATOM 1458 C C . CYS A 1 181 ? 4.294 -3.604 -0.978 1.00 85.19 181 CYS A C 1
ATOM 1460 O O . CYS A 1 181 ? 4.292 -3.592 -2.207 1.00 85.19 181 CYS A O 1
ATOM 1462 N N . ASN A 1 182 ? 5.151 -2.870 -0.260 1.00 85.12 182 ASN A N 1
ATOM 1463 C CA . ASN A 1 182 ? 6.136 -1.970 -0.862 1.00 85.12 182 ASN A CA 1
ATOM 1464 C C . ASN A 1 182 ? 7.447 -2.662 -1.246 1.00 85.12 182 ASN A C 1
ATOM 1466 O O . ASN A 1 182 ? 8.097 -2.241 -2.200 1.00 85.12 182 ASN A O 1
ATOM 1470 N N . LEU A 1 183 ? 7.862 -3.670 -0.480 1.00 78.56 183 LEU A N 1
ATOM 1471 C CA . LEU A 1 183 ? 9.219 -4.209 -0.535 1.00 78.56 183 LEU A CA 1
ATOM 1472 C C . LEU A 1 183 ? 9.282 -5.693 -0.886 1.00 78.56 183 LEU A C 1
ATOM 1474 O O . LEU A 1 183 ? 10.324 -6.262 -0.590 1.00 78.56 183 LEU A O 1
ATOM 1478 N N . ASP A 1 184 ? 8.228 -6.306 -1.458 1.00 70.75 184 ASP A N 1
ATOM 1479 C CA . ASP A 1 184 ? 8.112 -7.769 -1.656 1.00 70.75 184 ASP A CA 1
ATOM 1480 C C . ASP A 1 184 ? 9.472 -8.427 -1.973 1.00 70.75 184 ASP A C 1
ATOM 1482 O O . ASP A 1 184 ? 9.903 -8.461 -3.130 1.00 70.75 184 ASP A O 1
ATOM 1486 N N . PRO A 1 185 ? 10.174 -8.944 -0.942 1.00 61.62 185 PRO A N 1
ATOM 1487 C CA . PRO A 1 185 ? 11.585 -9.298 -1.068 1.00 61.62 185 PRO A CA 1
ATOM 1488 C C . PRO A 1 185 ? 11.756 -10.629 -1.799 1.00 61.62 185 PRO A C 1
ATOM 1490 O O . PRO A 1 185 ? 12.874 -11.051 -2.090 1.00 61.62 185 PRO A O 1
ATOM 1493 N N . TRP A 1 186 ? 10.641 -11.309 -2.072 1.00 62.97 186 TRP A N 1
ATOM 1494 C CA . TRP A 1 186 ? 10.580 -12.598 -2.743 1.00 62.97 186 TRP A CA 1
ATOM 1495 C C . TRP A 1 186 ? 10.225 -12.474 -4.219 1.00 62.97 186 TRP A C 1
ATOM 1497 O O . TRP A 1 186 ? 10.213 -13.487 -4.924 1.00 62.97 186 TRP A O 1
ATOM 1507 N N . LYS A 1 187 ? 9.917 -11.263 -4.688 1.00 68.69 187 LYS A N 1
ATOM 1508 C CA . LYS A 1 187 ? 9.599 -11.000 -6.082 1.00 68.69 187 LYS A CA 1
ATOM 1509 C C . LYS A 1 187 ? 10.821 -10.414 -6.765 1.00 68.69 187 LYS A C 1
ATOM 1511 O O . LYS A 1 187 ? 11.076 -9.216 -6.686 1.00 68.69 187 LYS A O 1
ATOM 1516 N N . ASP A 1 188 ? 11.551 -11.270 -7.476 1.00 70.75 188 ASP A N 1
ATOM 1517 C CA . ASP A 1 188 ? 12.512 -10.781 -8.458 1.00 70.75 188 ASP A CA 1
ATOM 1518 C C . ASP A 1 188 ? 11.732 -9.917 -9.467 1.00 70.75 188 ASP A C 1
ATOM 1520 O O . ASP A 1 188 ? 10.718 -10.372 -10.017 1.00 70.75 188 ASP A O 1
ATOM 1524 N N . PRO A 1 189 ? 12.122 -8.647 -9.673 1.00 73.56 189 PRO A N 1
ATOM 1525 C CA . PRO A 1 189 ? 11.383 -7.769 -10.559 1.00 73.56 189 PRO A CA 1
ATOM 1526 C C . PRO A 1 189 ? 11.495 -8.319 -11.978 1.00 73.56 189 PRO A C 1
ATOM 1528 O O . PRO A 1 189 ? 12.600 -8.421 -12.515 1.00 73.56 189 PRO A O 1
ATOM 1531 N N . SER A 1 190 ? 10.353 -8.659 -12.585 1.00 86.25 190 SER A N 1
ATOM 1532 C CA . SER A 1 190 ? 10.308 -9.076 -13.989 1.00 86.25 190 SER A CA 1
ATOM 1533 C C . SER A 1 190 ? 10.945 -8.009 -14.876 1.00 86.25 190 SER A C 1
ATOM 1535 O O . SER A 1 190 ? 10.906 -6.819 -14.541 1.00 86.25 190 SER A O 1
ATOM 1537 N N . HIS A 1 191 ? 11.487 -8.401 -16.032 1.00 88.56 191 HIS A N 1
ATOM 1538 C CA . HIS A 1 191 ? 12.001 -7.434 -17.009 1.00 88.56 191 HIS A CA 1
ATOM 1539 C C . HIS A 1 191 ? 10.932 -6.396 -17.372 1.00 88.56 191 HIS A C 1
ATOM 1541 O O . HIS A 1 191 ? 11.244 -5.223 -17.511 1.00 88.56 191 HIS A O 1
ATOM 1547 N N . GLU A 1 192 ? 9.655 -6.785 -17.399 1.00 92.31 192 GLU A N 1
ATOM 1548 C CA . GLU A 1 192 ? 8.524 -5.876 -17.625 1.00 92.31 192 GLU A CA 1
ATOM 1549 C C . GLU A 1 192 ? 8.361 -4.832 -16.511 1.00 92.31 192 GLU A C 1
ATOM 1551 O O . GLU A 1 192 ? 8.074 -3.665 -16.785 1.00 92.31 192 GLU A O 1
ATOM 1556 N N . SER A 1 193 ? 8.562 -5.238 -15.254 1.00 89.44 193 SER A N 1
ATOM 1557 C CA . SER A 1 193 ? 8.511 -4.340 -14.093 1.00 89.44 193 SER A CA 1
ATOM 1558 C C . SER A 1 193 ? 9.703 -3.382 -14.090 1.00 89.44 193 SER A C 1
ATOM 1560 O O . SER A 1 193 ? 9.547 -2.196 -13.798 1.00 89.44 193 SER A O 1
ATOM 1562 N N . GLN A 1 194 ? 10.886 -3.874 -14.469 1.00 91.25 194 GLN A N 1
ATOM 1563 C CA . GLN A 1 194 ? 12.084 -3.051 -14.650 1.00 91.25 194 GLN A CA 1
ATOM 1564 C C . GLN A 1 194 ? 11.897 -2.047 -15.797 1.00 91.25 194 GLN A C 1
ATOM 1566 O O . GLN A 1 194 ? 12.189 -0.864 -15.622 1.00 91.25 194 GLN A O 1
ATOM 1571 N N . ALA A 1 195 ? 11.336 -2.488 -16.929 1.00 94.88 195 ALA A N 1
ATOM 1572 C CA . ALA A 1 195 ? 11.011 -1.639 -18.071 1.00 94.88 195 ALA A CA 1
ATOM 1573 C C . ALA A 1 195 ? 10.063 -0.516 -17.662 1.00 94.88 195 ALA A C 1
ATOM 1575 O O . ALA A 1 195 ? 10.283 0.642 -18.008 1.00 94.88 195 ALA A O 1
ATOM 1576 N N . TYR A 1 196 ? 9.026 -0.851 -16.890 1.00 94.12 196 TYR A N 1
ATOM 1577 C CA . TYR A 1 196 ? 8.076 0.121 -16.367 1.00 94.12 196 TYR A CA 1
ATOM 1578 C C . TYR A 1 196 ? 8.752 1.147 -15.455 1.00 94.12 196 TYR A C 1
ATOM 1580 O O . TYR A 1 196 ? 8.555 2.346 -15.643 1.00 94.12 196 TYR A O 1
ATOM 1588 N N . ALA A 1 197 ? 9.571 0.703 -14.497 1.00 92.25 197 ALA A N 1
ATOM 1589 C CA . ALA A 1 197 ? 10.261 1.596 -13.568 1.00 92.25 197 ALA A CA 1
ATOM 1590 C C . ALA A 1 197 ? 11.227 2.552 -14.293 1.00 92.25 197 ALA A C 1
ATOM 1592 O O . ALA A 1 197 ? 11.202 3.759 -14.042 1.00 92.25 197 ALA A O 1
ATOM 1593 N N . GLN A 1 198 ? 12.023 2.038 -15.236 1.00 94.81 198 GLN A N 1
ATOM 1594 C CA . GLN A 1 198 ? 12.923 2.851 -16.062 1.00 94.81 198 GLN A CA 1
ATOM 1595 C C . GLN A 1 198 ? 12.147 3.816 -16.962 1.00 94.81 198 GLN A C 1
ATOM 1597 O O . GLN A 1 198 ? 12.483 4.996 -17.043 1.00 94.81 198 GLN A O 1
ATOM 1602 N N . ALA A 1 199 ? 11.072 3.349 -17.601 1.00 96.19 199 ALA A N 1
ATOM 1603 C CA . ALA A 1 199 ? 10.230 4.192 -18.440 1.00 96.19 199 ALA A CA 1
ATOM 1604 C C . ALA A 1 199 ? 9.564 5.309 -17.634 1.00 96.19 199 ALA A C 1
ATOM 1606 O O . ALA A 1 199 ? 9.494 6.437 -18.109 1.00 96.19 199 ALA A O 1
ATOM 1607 N N . LEU A 1 200 ? 9.115 5.022 -16.409 1.00 94.50 200 LEU A N 1
ATOM 1608 C CA . LEU A 1 200 ? 8.542 6.021 -15.511 1.00 94.50 200 LEU A CA 1
ATOM 1609 C C . LEU A 1 200 ? 9.580 7.061 -15.098 1.00 94.50 200 LEU A C 1
ATOM 1611 O O . LEU A 1 200 ? 9.254 8.245 -15.064 1.00 94.50 200 LEU A O 1
ATOM 1615 N N . HIS A 1 201 ? 10.814 6.642 -14.825 1.00 94.38 201 HIS A N 1
ATOM 1616 C CA . HIS A 1 201 ? 11.910 7.560 -14.534 1.00 94.38 201 HIS A CA 1
ATOM 1617 C C . HIS A 1 201 ? 12.168 8.514 -15.709 1.00 94.38 201 HIS A C 1
ATOM 1619 O O . HIS A 1 201 ? 12.076 9.727 -15.532 1.00 94.38 201 HIS A O 1
ATOM 1625 N N . PHE A 1 202 ? 12.369 7.990 -16.923 1.00 95.38 202 PHE A N 1
ATOM 1626 C CA . PHE A 1 202 ? 12.600 8.823 -18.110 1.00 95.38 202 PHE A CA 1
ATOM 1627 C C . PHE A 1 202 ? 11.402 9.702 -18.470 1.00 95.38 202 PHE A C 1
ATOM 1629 O O . PHE A 1 202 ? 11.569 10.869 -18.814 1.00 95.38 202 PHE A O 1
ATOM 1636 N N . TYR A 1 203 ? 10.185 9.173 -18.344 1.00 95.44 203 TYR A N 1
ATOM 1637 C CA . TYR A 1 203 ? 8.968 9.945 -18.567 1.00 95.44 203 TYR A CA 1
ATOM 1638 C C . TYR A 1 203 ? 8.860 11.120 -17.587 1.00 95.44 203 TYR A C 1
ATOM 1640 O O . TYR A 1 203 ? 8.489 12.219 -17.985 1.00 95.44 203 TYR A O 1
ATOM 1648 N N . ARG A 1 204 ? 9.199 10.923 -16.306 1.00 93.25 204 ARG A N 1
ATOM 1649 C CA . ARG A 1 204 ? 9.202 12.008 -15.313 1.00 93.25 204 ARG A CA 1
ATOM 1650 C C . ARG A 1 204 ? 10.303 13.029 -15.598 1.00 93.25 204 ARG A C 1
ATOM 1652 O O . ARG A 1 204 ? 10.016 14.221 -15.522 1.00 93.25 204 ARG A O 1
ATOM 1659 N N . GLN A 1 205 ? 11.491 12.588 -16.013 1.00 93.94 205 GLN A N 1
ATOM 1660 C CA . GLN A 1 205 ? 12.584 13.477 -16.421 1.00 93.94 205 GLN A CA 1
ATOM 1661 C C . GLN A 1 205 ? 12.213 14.348 -17.629 1.00 93.94 205 GLN A C 1
ATOM 1663 O O . GLN A 1 205 ? 12.466 15.549 -17.599 1.00 93.94 205 GLN A O 1
ATOM 1668 N N . ASP A 1 206 ? 11.535 13.792 -18.641 1.00 93.75 206 ASP A N 1
ATOM 1669 C CA . ASP A 1 206 ? 10.977 14.556 -19.775 1.00 93.75 206 ASP A CA 1
ATOM 1670 C C . ASP A 1 206 ? 9.988 15.642 -19.312 1.00 93.75 206 ASP A C 1
ATOM 1672 O O . ASP A 1 206 ? 9.892 16.714 -19.905 1.00 93.75 206 ASP A O 1
ATOM 1676 N N . LYS A 1 207 ? 9.281 15.398 -18.201 1.00 91.31 207 LYS A N 1
ATOM 1677 C CA . LYS A 1 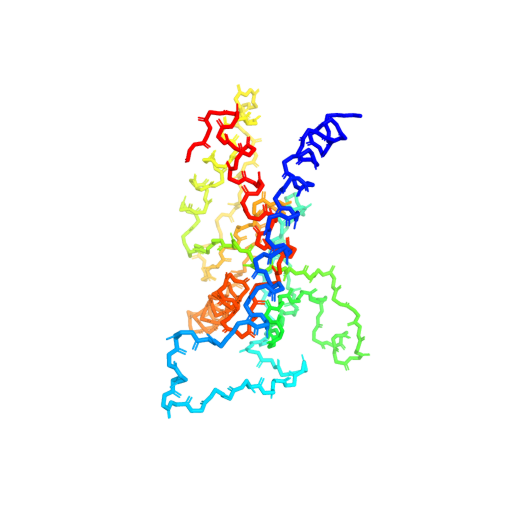207 ? 8.396 16.372 -17.542 1.00 91.31 207 LYS A CA 1
ATOM 1678 C C . LYS A 1 207 ? 9.105 17.271 -16.522 1.00 91.31 207 LYS A C 1
ATOM 1680 O O . LYS A 1 207 ? 8.429 17.994 -15.794 1.00 91.31 207 LYS A O 1
ATOM 1685 N N . GLY A 1 208 ? 10.436 17.236 -16.444 1.00 92.06 208 GLY A N 1
ATOM 1686 C CA . GLY A 1 208 ? 11.233 18.050 -15.520 1.00 92.06 208 GLY A CA 1
ATOM 1687 C C . GLY A 1 208 ? 11.193 17.587 -14.058 1.00 92.06 208 GLY A C 1
ATOM 1688 O O . GLY A 1 208 ? 11.576 18.345 -13.172 1.00 92.06 208 GLY A O 1
ATOM 1689 N N . CYS A 1 209 ? 10.727 16.365 -13.793 1.00 90.12 209 CYS A N 1
ATOM 1690 C CA . CYS A 1 209 ? 10.686 15.750 -12.466 1.00 90.12 209 CYS A CA 1
ATOM 1691 C C . CYS A 1 209 ? 11.813 14.709 -12.339 1.00 90.12 209 CYS A C 1
ATOM 1693 O O . CYS A 1 209 ? 11.726 13.647 -12.960 1.00 90.12 209 CYS A O 1
ATOM 1695 N N . TYR A 1 210 ? 12.837 15.002 -11.533 1.00 84.44 210 TYR A N 1
ATOM 1696 C CA . TYR A 1 210 ? 14.035 14.165 -11.355 1.00 84.44 210 TYR A CA 1
ATOM 1697 C C . TYR A 1 210 ? 13.953 13.255 -10.128 1.00 84.44 210 TYR A C 1
ATOM 1699 O O . TYR A 1 210 ? 13.392 13.698 -9.100 1.00 84.44 210 TYR A O 1
#

Mean predicted aligned error: 9.39 Å

Secondary structure (DSSP, 8-state):
-HHHHHH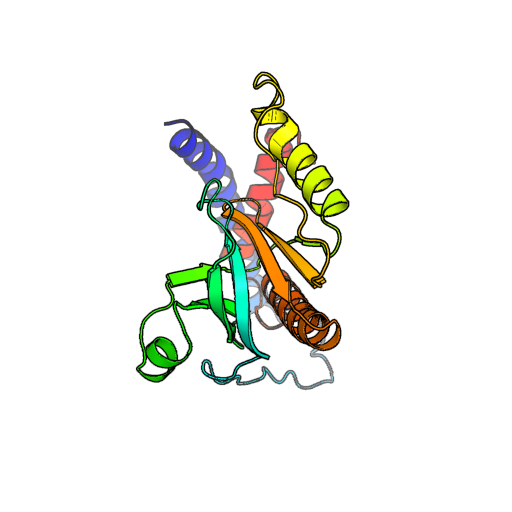HHHHHHHHHHHHHHHHHHHHHHHS--SSPPPSSPP------TT-EEEEEEEEEEEGGGTTPPPEEEEEEEETTS-EEEES-HHHHHTTPPPSEEE--TT-EEESSHHHHHHHHHHHHTTT-TTS-S--------TT-EEEEEEETTTEEEEEEESSHHHHHHHHHHHHHHHHHHHH-TT-PPPHHHHHHHHHHHHHHHHTT--

pLDDT: mean 83.25, std 14.68, range [40.84, 96.81]

InterPro domains:
  IPR026088 Niban-like [PTHR14392] (3-210)

Organism: NCBI:txid704102

Solvent-accessible surface area (backbone atoms only — not comparable to full-atom values): 12171 Å² total; per-residue (Å²): 103,73,66,54,53,52,51,56,59,46,47,56,40,29,58,56,30,35,57,55,31,46,52,51,49,53,48,59,74,74,43,81,72,86,68,76,80,70,95,66,86,86,76,82,81,85,75,56,73,84,41,67,67,39,73,48,80,37,34,37,39,51,57,88,55,74,89,60,77,67,39,70,24,22,37,37,32,32,64,79,34,36,40,34,36,26,75,36,65,67,51,49,74,74,65,52,78,59,76,42,78,45,70,40,51,79,43,48,78,33,64,50,69,66,61,47,48,54,52,48,48,63,75,36,55,88,74,51,83,79,62,78,92,81,85,82,79,73,78,82,70,95,77,59,38,48,41,36,43,37,32,96,90,73,49,42,38,38,41,41,27,83,42,65,70,62,37,50,55,46,49,55,39,49,52,50,20,24,50,49,59,65,55,50,87,86,57,79,75,47,44,67,54,50,8,46,54,52,17,52,49,52,51,33,42,78,71,73,46,127